Protein AF-0000000084487991 (afdb_homodimer)

pLDDT: mean 82.59, std 23.83, range [26.61, 98.94]

Sequence (290 aa):
MKRKHGTDFDLKILLLFATIPLAYLQFIEQSTPAKYVSNLTPKCLNCLCHAATGCDMRLGCVKGYCGPYKISRLFWIDGGREVLPEDDAERAGAFEDCALQPQCAQRIITNYLEKYARDCNSDGLTNCTDYLMINFNGGYQCSPDMKRKHGTDFDLKILLLFATIPLAYLQFIEQSTPAKYVSNLTPKCLNCLCHAATGCDMRLGCVKGYCGPYKISRLFWIDGGREVLPEDDAERAGAFEDCALQPQCAQRIITNYLEKYARDCNSDGLTNCTDYLMINFNGGYQCSPD

Radius of gyration: 37.53 Å; Cα contacts (8 Å, |Δi|>4): 368; chains: 2; bounding box: 169×86×107 Å

Secondary structure (DSSP, 8-state):
-----------------------------------------HHHHHHHHHHHHSS-TT--EETTEETTTTB-HHHHHHTT---STT--TTSTTHHHHHHHSHHHHHHHHHHHHHHT---SSSSS--SHHHHHHHHHH-TTT-S--/-----------------------------------------HHHHHHHHHHHHSS-TT--EETTEETTTTB-HHHHHHTT---STT--TTSTTHHHHHHHSHHHHHHHHHHHHHHT---SSSSS--SHHHHHHHHHH-TTT-S--

Foldseek 3Di:
DDPPPPPPPPPPPPPPPPPPPPPPPPPPPPPPPPPPDDPCDPVLVQVLLCVQANQDLPFAADPQQGGSNRAHPVLQVQLPQFFPPPDDSPDVCRSRRQCSDVVSVSSSLVSSLSVLFDDLPPPPDGHSLQSVLCVVVNSVNSYPD/DDPPPPPPPPPPPPPPPPPPPPPPPPPPPPPPPPPPDDPCDPVLVQVLLCVQANQDLPFAADPQQGGSNRAHPVLQVQLPQFFPPPDDSPDVCRSRRQCSDVVSVSSSLVSSLSVLFDDLPPPPDGHSLQSVLCVVVHSVNSYPD

Solvent-accessible surface area (backbone atoms only — not comparable to full-atom values): 17218 Å² total; per-residue (Å²): 136,86,81,76,77,79,78,78,76,78,77,75,76,77,77,74,75,72,74,68,74,73,73,72,72,71,74,71,75,74,71,68,73,72,76,82,75,80,67,79,43,72,67,51,53,48,36,53,20,38,35,59,54,67,48,38,73,78,44,58,70,59,97,67,24,20,16,25,60,49,44,35,65,66,55,34,56,73,16,66,44,57,50,51,91,96,58,51,68,84,42,90,58,25,58,56,58,12,30,48,34,70,71,47,28,48,49,27,54,49,39,33,44,60,72,47,64,46,58,46,78,76,80,83,54,65,42,44,49,25,47,52,30,23,70,73,48,31,58,88,55,24,36,62,119,136,82,78,78,78,75,80,78,79,78,78,76,78,78,76,75,76,74,74,68,74,73,73,73,71,71,75,68,74,71,70,68,72,72,75,82,75,79,66,79,44,72,67,52,53,48,38,52,19,36,35,58,54,68,48,38,74,78,44,58,70,58,97,66,22,21,15,26,58,49,42,36,66,68,54,34,55,72,15,68,43,56,49,51,90,96,57,50,68,85,42,90,59,24,58,56,57,12,31,48,34,69,71,46,27,48,49,27,54,48,39,33,44,60,73,46,63,46,60,46,80,76,78,83,55,66,43,44,49,26,46,52,31,24,70,74,48,31,58,88,53,23,36,63,118

Organism: NCBI:txid1629725

Structure (mmCIF, N/CA/C/O backbone):
data_AF-0000000084487991-model_v1
#
loop_
_entity.id
_entity.type
_entity.pdbx_description
1 polymer lysozyme
#
loop_
_atom_site.group_PDB
_atom_site.id
_atom_site.type_symbol
_atom_site.label_atom_id
_atom_site.label_alt_id
_atom_site.label_comp_id
_atom_site.label_asym_id
_atom_site.label_entity_id
_atom_site.label_seq_id
_atom_site.pdbx_PDB_ins_code
_atom_site.Cartn_x
_atom_site.Cartn_y
_atom_site.Cartn_z
_atom_site.occupancy
_atom_site.B_iso_or_equiv
_atom_site.auth_seq_id
_atom_site.auth_comp_id
_atom_site.auth_asym_id
_atom_site.auth_atom_id
_atom_site.pdbx_PDB_model_num
ATOM 1 N N . MET A 1 1 ? -96 55.469 -19.406 1 29.67 1 MET A N 1
ATOM 2 C CA . MET A 1 1 ? -95.562 54.062 -19.5 1 29.67 1 MET A CA 1
ATOM 3 C C . MET A 1 1 ? -94.062 53.906 -19.547 1 29.67 1 MET A C 1
ATOM 5 O O . MET A 1 1 ? -93.438 54.469 -20.438 1 29.67 1 MET A O 1
ATOM 9 N N . LYS A 1 2 ? -93.438 53.562 -18.328 1 37.5 2 LYS A N 1
ATOM 10 C CA . LYS A 1 2 ? -92.062 53.469 -17.828 1 37.5 2 LYS A CA 1
ATOM 11 C C . LYS A 1 2 ? -91.25 52.344 -18.516 1 37.5 2 LYS A C 1
ATOM 13 O O . LYS A 1 2 ? -91.75 51.219 -18.562 1 37.5 2 LYS A O 1
ATOM 18 N N . ARG A 1 3 ? -90.5 52.594 -19.609 1 32.66 3 ARG A N 1
ATOM 19 C CA . ARG A 1 3 ? -89.562 51.719 -20.344 1 32.66 3 ARG A CA 1
ATOM 20 C C . ARG A 1 3 ? -88.5 51.125 -19.422 1 32.66 3 ARG A C 1
ATOM 22 O O . ARG A 1 3 ? -87.688 51.844 -18.875 1 32.66 3 ARG A O 1
ATOM 29 N N . LYS A 1 4 ? -88.875 50.062 -18.656 1 37.5 4 LYS A N 1
ATOM 30 C CA . LYS A 1 4 ? -88 49.281 -17.812 1 37.5 4 LYS A CA 1
ATOM 31 C C . LYS A 1 4 ? -86.812 48.688 -18.609 1 37.5 4 LYS A C 1
ATOM 33 O O . LYS A 1 4 ? -87.062 47.938 -19.562 1 37.5 4 LYS A O 1
ATOM 38 N N . HIS A 1 5 ? -85.812 49.531 -18.922 1 39.59 5 HIS A N 1
ATOM 39 C CA . HIS A 1 5 ? -84.562 49.062 -19.469 1 39.59 5 HIS A CA 1
ATOM 40 C C . HIS A 1 5 ? -84 47.906 -18.672 1 39.59 5 HIS A C 1
ATOM 42 O O . HIS A 1 5 ? -83.875 47.969 -17.438 1 39.59 5 HIS A O 1
ATOM 48 N N . GLY A 1 6 ? -84.375 46.625 -19.016 1 33.62 6 GLY A N 1
ATOM 49 C CA . GLY A 1 6 ? -83.812 45.375 -18.516 1 33.62 6 GLY A CA 1
ATOM 50 C C . GLY A 1 6 ? -82.312 45.312 -18.594 1 33.62 6 GLY A C 1
ATOM 51 O O . GLY A 1 6 ? -81.75 45.469 -19.672 1 33.62 6 GLY A O 1
ATOM 52 N N . THR A 1 7 ? -81.5 45.812 -17.562 1 39.75 7 THR A N 1
ATOM 53 C CA . THR A 1 7 ? -80.062 45.719 -17.344 1 39.75 7 THR A CA 1
ATOM 54 C C . THR A 1 7 ? -79.625 44.25 -17.328 1 39.75 7 THR A C 1
ATOM 56 O O . THR A 1 7 ? -80.062 43.469 -16.484 1 39.75 7 THR A O 1
ATOM 59 N N . ASP A 1 8 ? -79.562 43.531 -18.5 1 37.25 8 ASP A N 1
ATOM 60 C CA . ASP A 1 8 ? -78.938 42.219 -18.531 1 37.25 8 ASP A CA 1
ATOM 61 C C . ASP A 1 8 ? -77.5 42.25 -17.938 1 37.25 8 ASP A C 1
ATOM 63 O O . ASP A 1 8 ? -76.688 43 -18.391 1 37.25 8 ASP A O 1
ATOM 67 N N . PHE A 1 9 ? -77.375 42.062 -16.625 1 36 9 PHE A N 1
ATOM 68 C CA . PHE A 1 9 ? -76.125 41.844 -15.875 1 36 9 PHE A CA 1
ATOM 69 C C . PHE A 1 9 ? -75.375 40.625 -16.391 1 36 9 PHE A C 1
ATOM 71 O O . PHE A 1 9 ? -75.875 39.5 -16.297 1 36 9 PHE A O 1
ATOM 78 N N . ASP A 1 10 ? -74.75 40.688 -17.578 1 39.28 10 ASP A N 1
ATOM 79 C CA . ASP A 1 10 ? -73.812 39.625 -17.984 1 39.28 10 ASP A CA 1
ATOM 80 C C . ASP A 1 10 ? -72.812 39.375 -16.891 1 39.28 10 ASP A C 1
ATOM 82 O O . ASP A 1 10 ? -72.062 40.25 -16.516 1 39.28 10 ASP A O 1
ATOM 86 N N . LEU A 1 11 ? -73.125 38.5 -15.914 1 38.81 11 LEU A N 1
ATOM 87 C CA . LEU A 1 11 ? -72.25 37.938 -14.867 1 38.81 11 LEU A CA 1
ATOM 88 C C . LEU A 1 11 ? -71 37.281 -15.477 1 38.81 11 LEU A C 1
ATOM 90 O O . LEU A 1 11 ? -71.125 36.219 -16.094 1 38.81 11 LEU A O 1
ATOM 94 N N . LYS A 1 12 ? -70.125 37.969 -16.219 1 37.59 12 LYS A N 1
ATOM 95 C CA . LYS A 1 12 ? -68.812 37.375 -16.547 1 37.59 12 LYS A CA 1
ATOM 96 C C . LYS A 1 12 ? -68.125 36.844 -15.297 1 37.59 12 LYS A C 1
ATOM 98 O O . LYS A 1 12 ? -67.875 37.594 -14.359 1 37.59 12 LYS A O 1
ATOM 103 N N . ILE A 1 13 ? -68.438 35.562 -14.898 1 41.97 13 ILE A N 1
ATOM 104 C CA . ILE A 1 13 ? -67.688 34.812 -13.883 1 41.97 13 ILE A CA 1
ATOM 105 C C . ILE A 1 13 ? -66.25 34.75 -14.258 1 41.97 13 ILE A C 1
ATOM 107 O O . ILE A 1 13 ? -65.875 34.25 -15.312 1 41.97 13 ILE A O 1
ATOM 111 N N . LEU A 1 14 ? -65.438 35.844 -14.055 1 36.97 14 LEU A N 1
ATOM 112 C CA . LEU A 1 14 ? -64 35.781 -14.102 1 36.97 14 LEU A CA 1
ATOM 113 C C . LEU A 1 14 ? -63.469 34.656 -13.195 1 36.97 14 LEU A C 1
ATOM 115 O O . LEU A 1 14 ? -63.594 34.75 -11.977 1 36.97 14 LEU A O 1
ATOM 119 N N . LEU A 1 15 ? -63.562 33.406 -13.664 1 40.88 15 LEU A N 1
ATOM 120 C CA . LEU A 1 15 ? -62.875 32.312 -12.969 1 40.88 15 LEU A CA 1
ATOM 121 C C . LEU A 1 15 ? -61.375 32.625 -12.852 1 40.88 15 LEU A C 1
ATOM 123 O O . LEU A 1 15 ? -60.688 32.719 -13.859 1 40.88 15 LEU A O 1
ATOM 127 N N . LEU A 1 16 ? -61 33.5 -11.945 1 43.66 16 LEU A N 1
ATOM 128 C CA . LEU A 1 16 ? -59.594 33.625 -11.57 1 43.66 16 LEU A CA 1
ATOM 129 C C . LEU A 1 16 ? -59.031 32.25 -11.188 1 43.66 16 LEU A C 1
ATOM 131 O O . LEU A 1 16 ? -59.5 31.656 -10.219 1 43.66 16 LEU A O 1
ATOM 135 N N . PHE A 1 17 ? -58.594 31.469 -12.203 1 46.28 17 PHE A N 1
ATOM 136 C CA . PHE A 1 17 ? -57.75 30.297 -11.906 1 46.28 17 PHE A CA 1
ATOM 137 C C . PHE A 1 17 ? -56.594 30.672 -11.023 1 46.28 17 PHE A C 1
ATOM 139 O O . PHE A 1 17 ? -55.688 31.422 -11.445 1 46.28 17 PHE A O 1
ATOM 146 N N . ALA A 1 18 ? -56.812 30.844 -9.703 1 45.47 18 ALA A N 1
ATOM 147 C CA . ALA A 1 18 ? -55.656 30.875 -8.805 1 45.47 18 ALA A CA 1
ATOM 148 C C . ALA A 1 18 ? -54.719 29.688 -9.078 1 45.47 18 ALA A C 1
ATOM 150 O O . ALA A 1 18 ? -55.125 28.531 -8.969 1 45.47 18 ALA A O 1
ATOM 151 N N . THR A 1 19 ? -53.844 29.812 -10.047 1 50.41 19 THR A N 1
ATOM 152 C CA . THR A 1 19 ? -52.75 28.844 -10.117 1 50.41 19 THR A CA 1
ATOM 153 C C . THR A 1 19 ? -52.094 28.656 -8.75 1 50.41 19 THR A C 1
ATOM 155 O O . THR A 1 19 ? -51.594 29.609 -8.172 1 50.41 19 THR A O 1
ATOM 158 N N . ILE A 1 20 ? -52.719 27.906 -7.867 1 49.69 20 ILE A N 1
ATOM 159 C CA . ILE A 1 20 ? -52 27.484 -6.68 1 49.69 20 ILE A CA 1
ATOM 160 C C . ILE A 1 20 ? -50.594 26.969 -7.086 1 49.69 20 ILE A C 1
ATOM 162 O O . ILE A 1 20 ? -50.5 26.047 -7.895 1 49.69 20 ILE A O 1
ATOM 166 N N . PRO A 1 21 ? -49.625 27.875 -7.086 1 51.75 21 PRO A N 1
ATOM 167 C CA . PRO A 1 21 ? -48.312 27.219 -7.25 1 51.75 21 PRO A CA 1
ATOM 168 C C . PRO A 1 21 ? -48.156 26.016 -6.332 1 51.75 21 PRO A C 1
ATOM 170 O O . PRO A 1 21 ? -48.344 26.125 -5.117 1 51.75 21 PRO A O 1
ATOM 173 N N . LEU A 1 22 ? -48.562 24.859 -6.754 1 51.38 22 LEU A N 1
ATOM 174 C CA . LEU A 1 22 ? -48.094 23.688 -6.027 1 51.38 22 LEU A CA 1
ATOM 175 C C . LEU A 1 22 ? -46.625 23.859 -5.629 1 51.38 22 LEU A C 1
ATOM 177 O O . LEU A 1 22 ? -45.75 23.891 -6.488 1 51.38 22 LEU A O 1
ATOM 181 N N . ALA A 1 23 ? -46.406 24.656 -4.574 1 49.06 23 ALA A N 1
ATOM 182 C CA . ALA A 1 23 ? -45.094 24.531 -3.969 1 49.06 23 ALA A CA 1
ATOM 183 C C . ALA A 1 23 ? -44.656 23.062 -3.922 1 49.06 23 ALA A C 1
ATOM 185 O O . ALA A 1 23 ? -45.188 22.266 -3.152 1 49.06 23 ALA A O 1
ATOM 186 N N . TYR A 1 24 ? -44.344 22.469 -5.113 1 48.78 24 TYR A N 1
ATOM 187 C CA . TYR A 1 24 ? -43.562 21.25 -5.016 1 48.78 24 TYR A CA 1
ATOM 188 C C . TYR A 1 24 ? -42.5 21.375 -3.922 1 48.78 24 TYR A C 1
ATOM 190 O O . TYR A 1 24 ? -41.5 22.078 -4.086 1 48.78 24 TYR A O 1
ATOM 198 N N . LEU A 1 25 ? -42.938 21.328 -2.65 1 46.81 25 LEU A N 1
ATOM 199 C CA . LEU A 1 25 ? -41.938 21.016 -1.638 1 46.81 25 LEU A CA 1
ATOM 200 C C . LEU A 1 25 ? -41.031 19.875 -2.105 1 46.81 25 LEU A C 1
ATOM 202 O O . LEU A 1 25 ? -41.438 18.719 -2.115 1 46.81 25 LEU A O 1
ATOM 206 N N . GLN A 1 26 ? -40.188 20.141 -3.027 1 51.75 26 GLN A N 1
ATOM 207 C CA . GLN A 1 26 ? -39.094 19.188 -3.174 1 51.75 26 GLN A CA 1
ATOM 208 C C . GLN A 1 26 ? -38.5 18.812 -1.816 1 51.75 26 GLN A C 1
ATOM 210 O O . GLN A 1 26 ? -37.906 19.656 -1.141 1 51.75 26 GLN A O 1
ATOM 215 N N . PHE A 1 27 ? -39.125 17.828 -1.19 1 48.12 27 PHE A N 1
ATOM 216 C CA . PHE A 1 27 ? -38.375 17.125 -0.158 1 48.12 27 PHE A CA 1
ATOM 217 C C . PHE A 1 27 ? -36.969 16.766 -0.662 1 48.12 27 PHE A C 1
ATOM 219 O O . PHE A 1 27 ? -36.812 15.75 -1.348 1 48.12 27 PHE A O 1
ATOM 226 N N . ILE A 1 28 ? -36.125 17.703 -0.892 1 45.59 28 ILE A N 1
ATOM 227 C CA . ILE A 1 28 ? -34.719 17.312 -0.897 1 45.59 28 ILE A CA 1
ATOM 228 C C . ILE A 1 28 ? -34.406 16.516 0.367 1 45.59 28 ILE A C 1
ATOM 230 O O . ILE A 1 28 ? -34.406 17.062 1.471 1 45.59 28 ILE A O 1
ATOM 234 N N . GLU A 1 29 ? -34.75 15.219 0.447 1 47.12 29 GLU A N 1
ATOM 235 C CA . GLU A 1 29 ? -34.062 14.406 1.446 1 47.12 29 GLU A CA 1
ATOM 236 C C . GLU A 1 29 ? -32.562 14.766 1.529 1 47.12 29 GLU A C 1
ATOM 238 O O . GLU A 1 29 ? -31.844 14.641 0.545 1 47.12 29 GLU A O 1
ATOM 243 N N . GLN A 1 30 ? -32.219 15.711 2.324 1 42.81 30 GLN A N 1
ATOM 244 C CA . GLN A 1 30 ? -30.828 15.797 2.742 1 42.81 30 GLN A CA 1
ATOM 245 C C . GLN A 1 30 ? -30.312 14.438 3.195 1 42.81 30 GLN A C 1
ATOM 247 O O . GLN A 1 30 ? -30.672 13.961 4.277 1 42.81 30 GLN A O 1
ATOM 252 N N . SER A 1 31 ? -30.047 13.508 2.354 1 41.59 31 SER A N 1
ATOM 253 C CA . SER A 1 31 ? -29.297 12.336 2.797 1 41.59 31 SER A CA 1
ATOM 254 C C . SER A 1 31 ? -28.219 12.719 3.795 1 41.59 31 SER A C 1
ATOM 256 O O . SER A 1 31 ? -27.438 13.641 3.545 1 41.59 31 SER A O 1
ATOM 258 N N . THR A 1 32 ? -28.469 12.727 5.027 1 43.34 32 THR A N 1
ATOM 259 C CA . THR A 1 32 ? -27.391 12.789 6.008 1 43.34 32 THR A CA 1
ATOM 260 C C . THR A 1 32 ? -26.172 12.016 5.52 1 43.34 32 THR A C 1
ATOM 262 O O . THR A 1 32 ? -26.281 10.852 5.113 1 43.34 32 THR A O 1
ATOM 265 N N . PRO A 1 33 ? -25.188 12.719 5.051 1 41.25 33 PRO A N 1
ATOM 266 C CA . PRO A 1 33 ? -24.016 11.93 4.668 1 41.25 33 PRO A CA 1
ATOM 267 C C . PRO A 1 33 ? -23.672 10.859 5.695 1 41.25 33 PRO A C 1
ATOM 269 O O . PRO A 1 33 ? -23.672 11.125 6.898 1 41.25 33 PRO A O 1
ATOM 272 N N . ALA A 1 34 ? -24.047 9.734 5.539 1 40.25 34 ALA A N 1
ATOM 273 C CA . ALA A 1 34 ? -23.594 8.641 6.402 1 40.25 34 ALA A CA 1
ATOM 274 C C . ALA A 1 34 ? -22.188 8.898 6.91 1 40.25 34 ALA A C 1
ATOM 276 O O . ALA A 1 34 ? -21.312 9.352 6.16 1 40.25 34 ALA A O 1
ATOM 277 N N . LYS A 1 35 ? -22.094 9.219 8.203 1 40.19 35 LYS A N 1
ATOM 278 C CA . LYS A 1 35 ? -20.812 9.445 8.867 1 40.19 35 LYS A CA 1
ATOM 279 C C . LYS A 1 35 ? -19.781 8.383 8.477 1 40.19 35 LYS A C 1
ATOM 281 O O . LYS A 1 35 ? -20.031 7.184 8.648 1 40.19 35 LYS A O 1
ATOM 286 N N . TYR A 1 36 ? -18.969 8.68 7.527 1 52.31 36 TYR A N 1
ATOM 287 C CA . TYR A 1 36 ? -17.859 7.809 7.148 1 52.31 36 TYR A CA 1
ATOM 288 C C . TYR A 1 36 ? -17.141 7.281 8.383 1 52.31 36 TYR A C 1
ATOM 290 O O . TYR A 1 36 ? -16.688 8.055 9.227 1 52.31 36 TYR A O 1
ATOM 298 N N . VAL A 1 37 ? -17.531 6.023 8.922 1 58.84 37 VAL A N 1
ATOM 299 C CA . VAL A 1 37 ? -16.719 5.371 9.945 1 58.84 37 VAL A CA 1
ATOM 300 C C . VAL A 1 37 ? -15.438 4.809 9.312 1 58.84 37 VAL A C 1
ATOM 302 O O . VAL A 1 37 ? -15.508 3.953 8.43 1 58.84 37 VAL A O 1
ATOM 305 N N . SER A 1 38 ? -14.359 5.465 9.797 1 72.75 38 SER A N 1
ATOM 306 C CA . SER A 1 38 ? -13.078 5.043 9.25 1 72.75 38 SER A CA 1
ATOM 307 C C . SER A 1 38 ? -12.75 3.605 9.648 1 72.75 38 SER A C 1
ATOM 309 O O . SER A 1 38 ? -12.984 3.205 10.789 1 72.75 38 SER A O 1
ATOM 311 N N . ASN A 1 39 ? -12.445 2.828 8.703 1 84.56 39 ASN A N 1
ATOM 312 C CA . ASN A 1 39 ? -11.945 1.491 8.992 1 84.56 39 ASN A CA 1
ATOM 313 C C . ASN A 1 39 ? -10.422 1.417 8.852 1 84.56 39 ASN A C 1
ATOM 315 O O . ASN A 1 39 ? -9.875 0.345 8.594 1 84.56 39 ASN A O 1
ATOM 319 N N . LEU A 1 40 ? -9.844 2.633 8.969 1 93.5 40 LEU A N 1
ATOM 320 C CA . LEU A 1 40 ? -8.383 2.689 9.016 1 93.5 40 LEU A CA 1
ATOM 321 C C . LEU A 1 40 ? -7.859 2.1 10.32 1 93.5 40 LEU A C 1
ATOM 323 O O . LEU A 1 40 ? -8.023 2.695 11.391 1 93.5 40 LEU A O 1
ATOM 327 N N . THR A 1 41 ? -7.184 0.973 10.273 1 94.56 41 THR A N 1
ATOM 328 C CA . THR A 1 41 ? -6.766 0.231 11.461 1 94.56 41 THR A CA 1
ATOM 329 C C . THR A 1 41 ? -5.324 0.569 11.828 1 94.56 41 THR A C 1
ATOM 331 O O . THR A 1 41 ? -4.555 1.038 10.992 1 94.56 41 THR A O 1
ATOM 334 N N . PRO A 1 42 ? -4.973 0.282 13.094 1 96 42 PRO A N 1
ATOM 335 C CA . PRO A 1 42 ? -3.564 0.427 13.477 1 96 42 PRO A CA 1
ATOM 336 C C . PRO A 1 42 ? -2.631 -0.427 12.617 1 96 42 PRO A C 1
ATOM 338 O O . PRO A 1 42 ? -1.51 -0.012 12.32 1 96 42 PRO A O 1
ATOM 341 N N . LYS A 1 43 ? -3.076 -1.596 12.258 1 96 43 LYS A N 1
ATOM 342 C CA . LYS A 1 43 ? -2.242 -2.455 11.422 1 96 43 LYS A CA 1
ATOM 343 C C . LYS A 1 43 ? -2 -1.825 10.055 1 96 43 LYS A C 1
ATOM 345 O O . LYS A 1 43 ? -0.891 -1.896 9.523 1 96 43 LYS A O 1
ATOM 350 N N . CYS A 1 44 ? -3.037 -1.266 9.523 1 97.31 44 CYS A N 1
ATOM 351 C CA . CYS A 1 44 ? -2.881 -0.58 8.242 1 97.31 44 CYS A CA 1
ATOM 352 C C . CYS A 1 44 ? -1.903 0.583 8.367 1 97.31 44 CYS A C 1
ATOM 354 O O . CYS A 1 44 ? -1.02 0.748 7.52 1 97.31 44 CYS A O 1
ATOM 356 N N . LEU A 1 45 ? -2 1.383 9.445 1 98.12 45 LEU A N 1
ATOM 357 C CA . LEU A 1 45 ? -1.089 2.494 9.695 1 98.12 45 LEU A CA 1
ATOM 358 C C . LEU A 1 45 ? 0.343 1.997 9.859 1 98.12 45 LEU A C 1
ATOM 360 O O . LEU A 1 45 ? 1.284 2.633 9.375 1 98.12 45 LEU A O 1
ATOM 364 N N . ASN A 1 46 ? 0.496 0.89 10.484 1 97.12 46 ASN A N 1
ATOM 365 C CA . ASN A 1 46 ? 1.824 0.313 10.656 1 97.12 46 ASN A CA 1
ATOM 366 C C . ASN A 1 46 ? 2.424 -0.13 9.328 1 97.12 46 ASN A C 1
ATOM 368 O O . ASN A 1 46 ? 3.639 -0.047 9.133 1 97.12 46 ASN A O 1
ATOM 372 N N . CYS A 1 47 ? 1.578 -0.626 8.438 1 97.25 47 CYS A N 1
ATOM 373 C CA . CYS A 1 47 ? 2.045 -0.989 7.105 1 97.25 47 CYS A CA 1
ATOM 374 C C . CYS A 1 47 ? 2.584 0.23 6.367 1 97.25 47 CYS A C 1
ATOM 376 O O . CYS A 1 47 ? 3.654 0.17 5.758 1 97.25 47 CYS A O 1
ATOM 378 N N . LEU A 1 48 ? 1.857 1.368 6.441 1 98 48 LEU A N 1
ATOM 379 C CA . LEU A 1 48 ? 2.309 2.602 5.805 1 98 48 LEU A CA 1
ATOM 380 C C . LEU A 1 48 ? 3.641 3.059 6.391 1 98 48 LEU A C 1
ATOM 382 O O . LEU A 1 48 ? 4.539 3.465 5.652 1 98 48 LEU A O 1
ATOM 386 N N . CYS A 1 49 ? 3.738 2.986 7.711 1 98.12 49 CYS A N 1
ATOM 387 C CA . CYS A 1 49 ? 4.973 3.383 8.383 1 98.12 49 CYS A CA 1
ATOM 388 C C . CYS A 1 49 ? 6.141 2.508 7.934 1 98.12 49 CYS A C 1
ATOM 390 O O . CYS A 1 49 ? 7.207 3.016 7.59 1 98.12 49 CYS A O 1
ATOM 392 N N . HIS A 1 50 ? 5.918 1.205 7.91 1 97.06 50 HIS A N 1
ATOM 393 C CA . HIS A 1 50 ? 6.961 0.263 7.52 1 97.06 50 HIS A CA 1
ATOM 394 C C . HIS A 1 50 ? 7.391 0.487 6.074 1 97.06 50 HIS A C 1
ATOM 396 O O . HIS A 1 50 ? 8.586 0.488 5.773 1 97.06 50 HIS A O 1
ATOM 402 N N . ALA A 1 51 ? 6.445 0.645 5.23 1 96.69 51 ALA A N 1
ATOM 403 C CA . ALA A 1 51 ? 6.766 0.842 3.818 1 96.69 51 ALA A CA 1
ATOM 404 C C . ALA A 1 51 ? 7.633 2.084 3.621 1 96.69 51 ALA A C 1
ATOM 406 O O . ALA A 1 51 ? 8.547 2.084 2.795 1 96.69 51 ALA A O 1
ATOM 407 N N . ALA A 1 52 ? 7.34 3.092 4.379 1 96.81 52 ALA A N 1
ATOM 408 C CA . ALA A 1 52 ? 8 4.379 4.172 1 96.81 52 ALA A CA 1
ATOM 409 C C . ALA A 1 52 ? 9.461 4.328 4.621 1 96.81 52 ALA A C 1
ATOM 411 O O . ALA A 1 52 ? 10.352 4.797 3.91 1 96.81 52 ALA A O 1
ATOM 412 N N . THR A 1 53 ? 9.711 3.709 5.906 1 96.56 53 THR A N 1
ATOM 413 C CA . THR A 1 53 ? 11.062 3.85 6.441 1 96.56 53 THR A CA 1
ATOM 414 C C . THR A 1 53 ? 11.43 2.645 7.301 1 96.56 53 THR A C 1
ATOM 416 O O . THR A 1 53 ? 12.438 2.666 8.016 1 96.56 53 THR A O 1
ATOM 419 N N . GLY A 1 54 ? 10.594 1.624 7.297 1 95.69 54 GLY A N 1
ATOM 420 C CA . GLY A 1 54 ? 10.766 0.603 8.32 1 95.69 54 GLY A CA 1
ATOM 421 C C . GLY A 1 54 ? 10.383 1.079 9.703 1 95.69 54 GLY A C 1
ATOM 422 O O . GLY A 1 54 ? 10.742 0.45 10.703 1 95.69 54 GLY A O 1
ATOM 423 N N . CYS A 1 55 ? 9.758 2.264 9.75 1 97.38 55 CYS A N 1
ATOM 424 C CA . CYS A 1 55 ? 9.281 2.939 10.953 1 97.38 55 CYS A CA 1
ATOM 425 C C . CYS A 1 55 ? 10.445 3.426 11.805 1 97.38 55 CYS A C 1
ATOM 427 O O . CYS A 1 55 ? 10.461 3.211 13.016 1 97.38 55 CYS A O 1
ATOM 429 N N . ASP A 1 56 ? 11.344 4.023 11.133 1 97 56 ASP A N 1
ATOM 430 C CA . ASP A 1 56 ? 12.477 4.645 11.82 1 97 56 ASP A CA 1
ATOM 431 C C . ASP A 1 56 ? 12.047 5.934 12.516 1 97 56 ASP A C 1
ATOM 433 O O . ASP A 1 56 ? 11.984 6.996 11.891 1 97 56 ASP A O 1
ATOM 437 N N . MET A 1 57 ? 11.938 5.918 13.852 1 96.38 57 MET A N 1
ATOM 438 C CA . MET A 1 57 ? 11.406 7.031 14.633 1 96.38 57 MET A CA 1
ATOM 439 C C . MET A 1 57 ? 12.461 8.109 14.828 1 96.38 57 MET A C 1
ATOM 441 O O . MET A 1 57 ? 12.164 9.203 15.312 1 96.38 57 MET A O 1
ATOM 445 N N . ARG A 1 58 ? 13.609 7.871 14.336 1 96.62 58 ARG A N 1
ATOM 446 C CA . ARG A 1 58 ? 14.688 8.844 14.508 1 96.62 58 ARG A CA 1
ATOM 447 C C . ARG A 1 58 ? 14.883 9.664 13.234 1 96.62 58 ARG A C 1
ATOM 449 O O . ARG A 1 58 ? 15.641 10.633 13.234 1 96.62 58 ARG A O 1
ATOM 456 N N . LEU A 1 59 ? 14.25 9.289 12.234 1 96.5 59 LEU A N 1
ATOM 457 C CA . LEU A 1 59 ? 14.422 9.969 10.953 1 96.5 59 LEU A CA 1
ATOM 458 C C . LEU A 1 59 ? 13.867 11.391 11.008 1 96.5 59 LEU A C 1
ATOM 460 O O . LEU A 1 59 ? 12.742 11.602 11.461 1 96.5 59 LEU A O 1
ATOM 464 N N . GLY A 1 60 ? 14.633 12.406 10.656 1 97.56 60 GLY A N 1
ATOM 465 C CA . GLY A 1 60 ? 14.156 13.773 10.523 1 97.56 60 GLY A CA 1
ATOM 466 C C . GLY A 1 60 ? 13.461 14.031 9.195 1 97.56 60 GLY A C 1
ATOM 467 O O . GLY A 1 60 ? 12.578 13.266 8.797 1 97.56 60 GLY A O 1
ATOM 468 N N . CYS A 1 61 ? 13.805 15.172 8.586 1 97.94 61 CYS A N 1
ATOM 469 C CA . CYS A 1 61 ? 13.273 15.484 7.266 1 97.94 61 CYS A CA 1
ATOM 470 C C . CYS A 1 61 ? 14.336 15.281 6.188 1 97.94 61 CYS A C 1
ATOM 472 O O . CYS A 1 61 ? 15.469 15.742 6.332 1 97.94 61 CYS A O 1
ATOM 474 N N . VAL A 1 62 ? 13.984 14.516 5.137 1 95.81 62 VAL A N 1
ATOM 475 C CA . VAL A 1 62 ? 14.867 14.266 4 1 95.81 62 VAL A CA 1
ATOM 476 C C . VAL A 1 62 ? 14.172 14.672 2.705 1 95.81 62 VAL A C 1
ATOM 478 O O . VAL A 1 62 ? 13.133 14.102 2.35 1 95.81 62 VAL A O 1
ATOM 481 N N . LYS A 1 63 ? 14.695 15.672 2.016 1 94.19 63 LYS A N 1
ATOM 482 C CA . LYS A 1 63 ? 14.156 16.156 0.75 1 94.19 63 LYS A CA 1
ATOM 483 C C . LYS A 1 63 ? 12.688 16.562 0.896 1 94.19 63 LYS A C 1
ATOM 485 O O . LYS A 1 63 ? 11.867 16.25 0.027 1 94.19 63 LYS A O 1
ATOM 490 N N . GLY A 1 64 ? 12.383 17.094 2.064 1 95.88 64 GLY A N 1
ATOM 491 C CA . GLY A 1 64 ? 11.055 17.656 2.281 1 95.88 64 GLY A CA 1
ATOM 492 C C . GLY A 1 64 ? 10.07 16.672 2.857 1 95.88 64 GLY A C 1
ATOM 49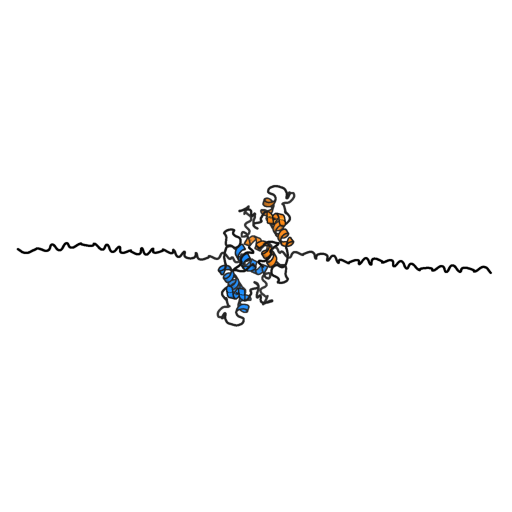3 O O . GLY A 1 64 ? 8.938 17.031 3.186 1 95.88 64 GLY A O 1
ATOM 494 N N . TYR A 1 65 ? 10.492 15.453 2.996 1 97.81 65 TYR A N 1
ATOM 495 C CA . TYR A 1 65 ? 9.648 14.422 3.598 1 97.81 65 TYR A CA 1
ATOM 496 C C . TYR A 1 65 ? 10.094 14.125 5.023 1 97.81 65 TYR A C 1
ATOM 498 O O . TYR A 1 65 ? 11.281 13.914 5.281 1 97.81 65 TYR A O 1
ATOM 506 N N . CYS A 1 66 ? 9.156 14.148 5.992 1 98.69 66 CYS A N 1
ATOM 507 C CA . CYS A 1 66 ? 9.562 14.211 7.395 1 98.69 66 CYS A CA 1
ATOM 508 C C . CYS A 1 66 ? 8.969 13.047 8.188 1 98.69 66 CYS A C 1
ATOM 510 O O . CYS A 1 66 ? 7.805 12.695 8.008 1 98.69 66 CYS A O 1
ATOM 512 N N . GLY A 1 67 ? 9.828 12.414 9.047 1 98.56 67 GLY A N 1
ATOM 513 C CA . GLY A 1 67 ? 9.391 11.453 10.047 1 98.56 67 GLY A CA 1
ATOM 514 C C . GLY A 1 67 ? 9.25 10.047 9.5 1 98.56 67 GLY A C 1
ATOM 515 O O . GLY A 1 67 ? 9.617 9.781 8.352 1 98.56 67 GLY A O 1
ATOM 516 N N . PRO A 1 68 ? 8.75 9.148 10.336 1 98.12 68 PRO A N 1
ATOM 517 C CA . PRO A 1 68 ? 8.695 7.727 9.977 1 98.12 68 PRO A CA 1
ATOM 518 C C . PRO A 1 68 ? 7.723 7.441 8.836 1 98.12 68 PRO A C 1
ATOM 520 O O . PRO A 1 68 ? 7.84 6.418 8.164 1 98.12 68 PRO A O 1
ATOM 523 N N . TYR A 1 69 ? 6.785 8.375 8.57 1 98.38 69 TYR A N 1
ATOM 524 C CA . TYR A 1 69 ? 5.805 8.18 7.508 1 98.38 69 TYR A CA 1
ATOM 525 C C . TYR A 1 69 ? 6.203 8.945 6.254 1 98.38 69 TYR A C 1
ATOM 527 O O . TYR A 1 69 ? 5.48 8.938 5.254 1 98.38 69 TYR A O 1
ATOM 535 N N . LYS A 1 70 ? 7.32 9.633 6.297 1 97.75 70 LYS A N 1
ATOM 536 C CA . LYS A 1 70 ? 7.762 10.461 5.18 1 97.75 70 LYS A CA 1
ATOM 537 C C . LYS A 1 70 ? 6.645 11.383 4.703 1 97.75 70 LYS A C 1
ATOM 539 O O . LYS A 1 70 ? 6.309 11.398 3.518 1 97.75 70 LYS A O 1
ATOM 544 N N . ILE A 1 71 ? 6.199 12.211 5.574 1 98.5 71 ILE A N 1
ATOM 545 C CA . ILE A 1 71 ? 5.078 13.102 5.301 1 98.5 71 ILE A CA 1
ATOM 546 C C . ILE A 1 71 ? 5.586 14.383 4.641 1 98.5 71 ILE A C 1
ATOM 548 O O . ILE A 1 71 ? 6.598 14.953 5.066 1 98.5 71 ILE A O 1
ATOM 552 N N . SER A 1 72 ? 4.938 14.82 3.615 1 98.12 72 SER A N 1
ATOM 553 C CA . SER A 1 72 ? 5.273 16.094 2.975 1 98.12 72 SER A CA 1
ATOM 554 C C . SER A 1 72 ? 4.422 17.234 3.523 1 98.12 72 SER A C 1
ATOM 556 O O . SER A 1 72 ? 3.369 16.984 4.117 1 98.12 72 SER A O 1
ATOM 558 N N . ARG A 1 73 ? 4.898 18.438 3.299 1 98.62 73 ARG A N 1
ATOM 559 C CA . ARG A 1 73 ? 4.168 19.609 3.768 1 98.62 73 ARG A CA 1
ATOM 560 C C . ARG A 1 73 ? 2.787 19.688 3.125 1 98.62 73 ARG A C 1
ATOM 562 O O . ARG A 1 73 ? 1.8 19.984 3.799 1 98.62 73 ARG A O 1
ATOM 569 N N . LEU A 1 74 ? 2.672 19.422 1.8 1 98 74 LEU A N 1
ATOM 570 C CA . LEU A 1 74 ? 1.389 19.484 1.108 1 98 74 LEU A CA 1
ATOM 571 C C . LEU A 1 74 ? 0.433 18.422 1.644 1 98 74 LEU A C 1
ATOM 573 O O . LEU A 1 74 ? -0.767 18.672 1.778 1 98 74 LEU A O 1
ATOM 577 N N . PHE A 1 75 ? 0.953 17.297 1.941 1 98.38 75 PHE A N 1
ATOM 578 C CA . PHE A 1 75 ? 0.172 16.234 2.574 1 98.38 75 PHE A CA 1
ATOM 579 C C . PHE A 1 75 ? -0.371 16.703 3.922 1 98.38 75 PHE A C 1
ATOM 581 O O . PHE A 1 75 ? -1.549 16.5 4.223 1 98.38 75 PHE A O 1
ATOM 588 N N . TRP A 1 76 ? 0.453 17.312 4.688 1 98.88 76 TRP A N 1
ATOM 589 C CA . TRP A 1 76 ? 0.081 17.859 5.984 1 98.88 76 TRP A CA 1
ATOM 590 C C . TRP A 1 76 ? -0.994 18.922 5.836 1 98.88 76 TRP A C 1
ATOM 592 O O . TRP A 1 76 ? -1.98 18.938 6.578 1 98.88 76 TRP A O 1
ATOM 602 N N . ILE A 1 77 ? -0.861 19.828 4.895 1 98.75 77 ILE A N 1
ATOM 603 C CA . ILE A 1 77 ? -1.834 20.891 4.66 1 98.75 77 ILE A CA 1
ATOM 604 C C . ILE A 1 77 ? -3.182 20.281 4.285 1 98.75 77 ILE A C 1
ATOM 606 O O . ILE A 1 77 ? -4.211 20.625 4.871 1 98.75 77 ILE A O 1
ATOM 610 N N . ASP A 1 78 ? -3.205 19.328 3.424 1 97.81 78 ASP A N 1
ATOM 611 C CA . ASP A 1 78 ? -4.434 18.703 2.963 1 97.81 78 ASP A CA 1
ATOM 612 C C . ASP A 1 78 ? -5.07 17.859 4.074 1 97.81 78 ASP A C 1
ATOM 614 O O . ASP A 1 78 ? -6.285 17.656 4.086 1 97.81 78 ASP A O 1
ATOM 618 N N . GLY A 1 79 ? -4.203 17.406 4.969 1 97.81 79 GLY A N 1
ATOM 619 C CA . GLY A 1 79 ? -4.684 16.562 6.043 1 97.81 79 GLY A CA 1
ATOM 620 C C . GLY A 1 79 ? -5.203 17.328 7.238 1 97.81 79 GLY A C 1
ATOM 621 O O . GLY A 1 79 ? -5.43 16.766 8.305 1 97.81 79 GLY A O 1
ATOM 622 N N . GLY A 1 80 ? -5.262 18.656 7.152 1 98.25 80 GLY A N 1
ATOM 623 C CA . GLY A 1 80 ? -5.898 19.438 8.203 1 98.25 80 GLY A CA 1
ATOM 624 C C . GLY A 1 80 ? -4.906 20.172 9.086 1 98.25 80 GLY A C 1
ATOM 625 O O . GLY A 1 80 ? -5.285 20.75 10.109 1 98.25 80 GLY A O 1
ATOM 626 N N . ARG A 1 81 ? -3.625 20.125 8.82 1 98.81 81 ARG A N 1
ATOM 627 C CA . ARG A 1 81 ? -2.574 20.906 9.477 1 98.81 81 ARG A CA 1
ATOM 628 C C . ARG A 1 81 ? -2.518 20.594 10.969 1 98.81 81 ARG A C 1
ATOM 630 O O . ARG A 1 81 ? -2.525 21.516 11.797 1 98.81 81 ARG A O 1
ATOM 637 N N . GLU A 1 82 ? -2.51 19.297 11.297 1 98.75 82 GLU A N 1
ATOM 638 C CA . GLU A 1 82 ? -2.352 18.844 12.672 1 98.75 82 GLU A CA 1
ATOM 639 C C . GLU A 1 82 ? -1.063 19.391 13.289 1 98.75 82 GLU A C 1
ATOM 641 O O . GLU A 1 82 ? -0.032 19.469 12.617 1 98.75 82 GLU A O 1
ATOM 646 N N . VAL A 1 83 ? -1.116 19.734 14.555 1 98.88 83 VAL A N 1
ATOM 647 C CA . VAL A 1 83 ? 0.074 20.203 15.25 1 98.88 83 VAL A CA 1
ATOM 648 C C . VAL A 1 83 ? 0.141 19.578 16.641 1 98.88 83 VAL A C 1
ATOM 650 O O . VAL A 1 83 ? -0.808 18.922 17.078 1 98.88 83 VAL A O 1
ATOM 653 N N . LEU A 1 84 ? 1.297 19.703 17.328 1 98.81 84 LEU A N 1
ATOM 654 C CA . LEU A 1 84 ? 1.456 19.266 18.719 1 98.81 84 LEU A CA 1
ATOM 655 C C . LEU A 1 84 ? 0.541 20.047 19.641 1 98.81 84 LEU A C 1
ATOM 657 O O . LEU A 1 84 ? 0.081 21.141 19.297 1 98.81 84 LEU A O 1
ATOM 661 N N . PRO A 1 85 ? 0.19 19.484 20.797 1 97.94 85 PRO A N 1
ATOM 662 C CA . PRO A 1 85 ? -0.664 20.203 21.75 1 97.94 85 PRO A CA 1
ATOM 663 C C . PRO A 1 85 ? -0.149 21.609 22.047 1 97.94 85 PRO A C 1
ATOM 665 O O . PRO A 1 85 ? 1.05 21.797 22.281 1 97.94 85 PRO A O 1
ATOM 668 N N . GL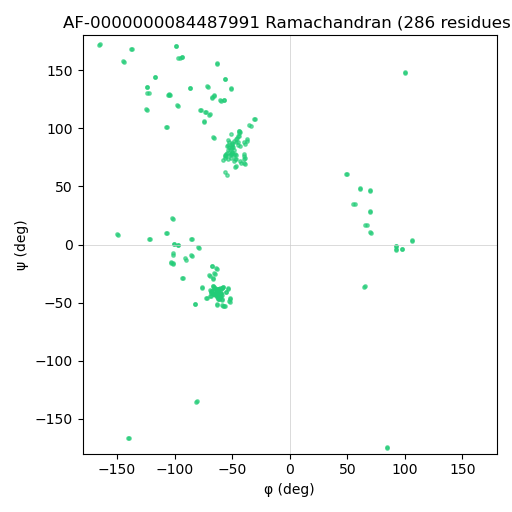U A 1 86 ? -1.057 22.594 22.047 1 97.25 86 GLU A N 1
ATOM 669 C CA . GLU A 1 86 ? -0.797 24 22.375 1 97.25 86 GLU A CA 1
ATOM 670 C C . GLU A 1 86 ? 0.12 24.656 21.359 1 97.25 86 GLU A C 1
ATOM 672 O O . GLU A 1 86 ? 0.792 25.641 21.656 1 97.25 86 GLU A O 1
ATOM 677 N N . ASP A 1 87 ? 0.287 24.062 20.203 1 98.19 87 ASP A N 1
ATOM 678 C CA . ASP A 1 87 ? 1.048 24.656 19.109 1 98.19 87 ASP A CA 1
ATOM 679 C C . ASP A 1 87 ? 0.12 25.312 18.078 1 98.19 87 ASP A C 1
ATOM 681 O O . ASP A 1 87 ? -1.104 25.25 18.219 1 98.19 87 ASP A O 1
ATOM 685 N N . ASP A 1 88 ? 0.702 26.047 17.141 1 98.25 88 ASP A N 1
ATOM 686 C CA . ASP A 1 88 ? -0.027 26.781 16.109 1 98.25 88 ASP A CA 1
ATOM 687 C C . ASP A 1 88 ? 0.405 26.359 14.711 1 98.25 88 ASP A C 1
ATOM 689 O O . ASP A 1 88 ? 1.601 26.297 14.414 1 98.25 88 ASP A O 1
ATOM 693 N N . ALA A 1 89 ? -0.553 26.062 13.867 1 98.62 89 ALA A N 1
ATOM 694 C CA . ALA A 1 89 ? -0.258 25.594 12.523 1 98.62 89 ALA A CA 1
ATOM 695 C C . ALA A 1 89 ? 0.475 26.656 11.711 1 98.62 89 ALA A C 1
ATOM 697 O O . ALA A 1 89 ? 1.132 26.344 10.711 1 98.62 89 ALA A O 1
ATOM 698 N N . GLU A 1 90 ? 0.371 27.922 12.094 1 98.38 90 GLU A N 1
ATOM 699 C CA . GLU A 1 90 ? 1.005 29.016 11.375 1 98.38 90 GLU A CA 1
ATOM 700 C C . GLU A 1 90 ? 2.457 29.203 11.805 1 98.38 90 GLU A C 1
ATOM 702 O O . GLU A 1 90 ? 3.215 29.938 11.164 1 98.38 90 GLU A O 1
ATOM 707 N N . ARG A 1 91 ? 2.863 28.516 12.859 1 98.25 91 ARG A N 1
ATOM 708 C CA . ARG A 1 91 ? 4.242 28.625 13.328 1 98.25 91 ARG A CA 1
ATOM 709 C C . ARG A 1 91 ? 5.207 27.953 12.367 1 98.25 91 ARG A C 1
ATOM 711 O O . ARG A 1 91 ? 4.965 26.812 11.938 1 98.25 91 ARG A O 1
ATOM 718 N N . ALA A 1 92 ? 6.281 28.656 12.117 1 97.75 92 ALA A N 1
ATOM 719 C CA . ALA A 1 92 ? 7.344 28.016 11.352 1 97.75 92 ALA A CA 1
ATOM 720 C C . ALA A 1 92 ? 7.859 26.766 12.07 1 97.75 92 ALA A C 1
ATOM 722 O O . ALA A 1 92 ? 8.164 26.812 13.266 1 97.75 92 ALA A O 1
ATOM 723 N N . GLY A 1 93 ? 7.828 25.609 11.414 1 98.5 93 GLY A N 1
ATOM 724 C CA . GLY A 1 93 ? 8.344 24.375 11.992 1 98.5 93 GLY A CA 1
ATOM 725 C C . GLY A 1 93 ? 7.258 23.516 12.609 1 98.5 93 GLY A C 1
ATOM 726 O O . GLY A 1 93 ? 7.535 22.406 13.07 1 98.5 93 GLY A O 1
ATOM 727 N N . ALA A 1 94 ? 6.016 24.078 12.586 1 98.88 94 ALA A N 1
ATOM 728 C CA . ALA A 1 94 ? 4.918 23.344 13.203 1 98.88 94 ALA A CA 1
ATOM 729 C C . ALA A 1 94 ? 4.68 22.016 12.477 1 98.88 94 ALA A C 1
ATOM 731 O O . ALA A 1 94 ? 4.48 20.984 13.109 1 98.88 94 ALA A O 1
ATOM 732 N N . PHE A 1 95 ? 4.738 22.078 11.203 1 98.88 95 PHE A N 1
ATOM 733 C CA . PHE A 1 95 ? 4.59 20.875 10.391 1 98.88 95 PHE A CA 1
ATOM 734 C C . PHE A 1 95 ? 5.66 19.844 10.742 1 98.88 95 PHE A C 1
ATOM 736 O O . PHE A 1 95 ? 5.34 18.703 11.086 1 98.88 95 PHE A O 1
ATOM 743 N N . GLU A 1 96 ? 6.895 20.219 10.734 1 98.88 96 GLU A N 1
ATOM 744 C CA . GLU A 1 96 ? 7.996 19.281 10.992 1 98.88 96 GLU A CA 1
ATOM 745 C C . GLU A 1 96 ? 7.898 18.688 12.383 1 98.88 96 GLU A C 1
ATOM 747 O O . GLU A 1 96 ? 8.094 17.484 12.562 1 98.88 96 GLU A O 1
ATOM 752 N N . ASP A 1 97 ? 7.613 19.547 13.367 1 98.81 97 ASP A N 1
ATOM 753 C CA . ASP A 1 97 ? 7.512 19.062 14.742 1 98.81 97 ASP A CA 1
ATOM 754 C C . ASP A 1 97 ? 6.441 17.984 14.867 1 98.81 97 ASP A C 1
ATOM 756 O O . ASP A 1 97 ? 6.641 16.969 15.547 1 98.81 97 ASP A O 1
ATOM 760 N N . CYS A 1 98 ? 5.309 18.203 14.234 1 98.94 98 CYS A N 1
ATOM 761 C CA . CYS A 1 98 ? 4.223 17.219 14.289 1 98.94 98 CYS A CA 1
ATOM 762 C C . CYS A 1 98 ? 4.594 15.953 13.531 1 98.94 98 CYS A C 1
ATOM 764 O O . CYS A 1 98 ? 4.391 14.844 14.031 1 98.94 98 CYS A O 1
ATOM 766 N N . ALA A 1 99 ? 5.164 16.078 12.344 1 98.88 99 ALA A N 1
ATOM 767 C CA . ALA A 1 99 ? 5.484 14.953 11.477 1 98.88 99 ALA A CA 1
ATOM 768 C C . ALA A 1 99 ? 6.539 14.055 12.117 1 98.88 99 ALA A C 1
ATOM 770 O O . ALA A 1 99 ? 6.621 12.867 11.805 1 98.88 99 ALA A O 1
ATOM 771 N N . LEU A 1 100 ? 7.387 14.602 13.031 1 98.62 100 LEU A N 1
ATOM 772 C CA . LEU A 1 100 ? 8.477 13.859 13.648 1 98.62 100 LEU A CA 1
ATOM 773 C C . LEU A 1 100 ? 8.016 13.172 14.93 1 98.62 100 LEU A C 1
ATOM 775 O O . LEU A 1 100 ? 8.727 12.32 15.477 1 98.62 100 LEU A O 1
ATOM 779 N N . GLN A 1 101 ? 6.848 13.523 15.461 1 98.19 101 GLN A N 1
ATOM 780 C CA . GLN A 1 101 ? 6.266 12.906 16.641 1 98.19 101 GLN A CA 1
ATOM 781 C C . GLN A 1 101 ? 5.258 11.828 16.266 1 98.19 101 GLN A C 1
ATOM 783 O O . GLN A 1 101 ? 4.258 12.109 15.602 1 98.19 101 GLN A O 1
ATOM 788 N N . PRO A 1 102 ? 5.484 10.562 16.672 1 96.81 102 PRO A N 1
ATOM 789 C CA . PRO A 1 102 ? 4.746 9.406 16.156 1 96.81 102 PRO A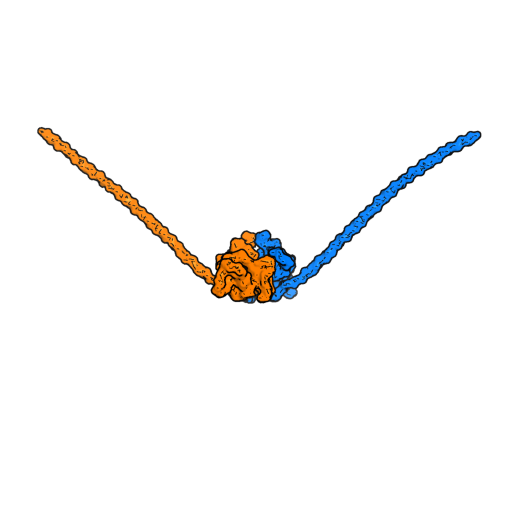 CA 1
ATOM 790 C C . PRO A 1 102 ? 3.232 9.586 16.266 1 96.81 102 PRO A C 1
ATOM 792 O O . PRO A 1 102 ? 2.518 9.352 15.281 1 96.81 102 PRO A O 1
ATOM 795 N N . GLN A 1 103 ? 2.727 9.984 17.406 1 97.38 103 GLN A N 1
ATOM 796 C CA . GLN A 1 103 ? 1.281 10.094 17.562 1 97.38 103 GLN A CA 1
ATOM 797 C C . GLN A 1 103 ? 0.721 11.227 16.719 1 97.38 103 GLN A C 1
ATOM 799 O O . GLN A 1 103 ? -0.367 11.102 16.141 1 97.38 103 GLN A O 1
ATOM 804 N N . CYS A 1 104 ? 1.415 12.336 16.688 1 98.81 104 CYS A N 1
ATOM 805 C CA . CYS A 1 104 ? 0.974 13.453 15.859 1 98.81 104 CYS A CA 1
ATOM 806 C C . CYS A 1 104 ? 1.059 13.109 14.375 1 98.81 104 CYS A C 1
ATOM 808 O O . CYS A 1 104 ? 0.149 13.422 13.609 1 98.81 104 CYS A O 1
ATOM 810 N N . ALA A 1 105 ? 2.17 12.445 13.922 1 98.81 105 ALA A N 1
ATOM 811 C CA . ALA A 1 105 ? 2.324 11.977 12.547 1 98.81 105 ALA A CA 1
ATOM 812 C C . ALA A 1 105 ? 1.158 11.086 12.141 1 98.81 105 ALA A C 1
ATOM 814 O O . ALA A 1 105 ? 0.638 11.195 11.031 1 98.81 105 ALA A O 1
ATOM 815 N N . GLN A 1 106 ? 0.718 10.227 13.008 1 98.38 106 GLN A N 1
ATOM 816 C CA . GLN A 1 106 ? -0.394 9.328 12.719 1 98.38 106 GLN A CA 1
ATOM 817 C C . GLN A 1 106 ? -1.693 10.102 12.523 1 98.38 106 GLN A C 1
ATOM 819 O O . GLN A 1 106 ? -2.521 9.742 11.688 1 98.38 106 GLN A O 1
ATOM 824 N N . ARG A 1 107 ? -1.828 11.141 13.328 1 98.38 107 ARG A N 1
ATOM 825 C CA . ARG A 1 107 ? -3.023 11.953 13.125 1 98.38 107 ARG A CA 1
ATOM 826 C C . ARG A 1 107 ? -3.014 12.609 11.75 1 98.38 107 ARG A C 1
ATOM 828 O O . ARG A 1 107 ? -4.047 12.688 11.086 1 98.38 107 ARG A O 1
ATOM 835 N N . ILE A 1 108 ? -1.847 13.117 11.32 1 98.75 108 ILE A N 1
ATOM 836 C CA . ILE A 1 108 ? -1.73 13.703 9.984 1 98.75 108 ILE A CA 1
ATOM 837 C C . ILE A 1 108 ? -2.158 12.68 8.938 1 98.75 108 ILE A C 1
ATOM 839 O O . ILE A 1 108 ? -3.025 12.961 8.102 1 98.75 108 ILE A O 1
ATOM 843 N N . ILE A 1 109 ? -1.554 11.469 8.984 1 98.62 109 ILE A N 1
ATOM 844 C CA . ILE A 1 109 ? -1.816 10.398 8.023 1 98.62 109 ILE A CA 1
ATOM 845 C C . ILE A 1 109 ? -3.301 10.047 8.047 1 98.62 109 ILE A C 1
ATOM 847 O O . ILE A 1 109 ? -3.945 9.984 6.996 1 98.62 109 ILE A O 1
ATOM 851 N N . THR A 1 110 ? -3.857 9.859 9.227 1 98.25 110 THR A N 1
ATOM 852 C CA . THR A 1 110 ? -5.246 9.453 9.398 1 98.25 110 THR A CA 1
ATOM 853 C C . THR A 1 110 ? -6.191 10.492 8.805 1 98.25 110 THR A C 1
ATOM 855 O O . THR A 1 110 ? -7.086 10.148 8.023 1 98.25 110 THR A O 1
ATOM 858 N N . ASN A 1 111 ? -5.941 11.766 9.109 1 98.25 111 ASN A N 1
ATOM 859 C CA . ASN A 1 111 ? -6.816 12.82 8.609 1 98.25 111 ASN A CA 1
ATOM 860 C C . ASN A 1 111 ? -6.797 12.898 7.09 1 98.25 111 ASN A C 1
ATOM 862 O O . ASN A 1 111 ? -7.844 13.055 6.457 1 98.25 111 ASN A O 1
ATOM 866 N N . TYR A 1 112 ? -5.652 12.805 6.551 1 98.38 112 TYR A N 1
ATOM 867 C CA . TYR A 1 112 ? -5.539 12.867 5.098 1 98.38 112 TYR A CA 1
ATOM 868 C C . TYR A 1 112 ? -6.262 11.695 4.445 1 98.38 112 TYR A C 1
ATOM 870 O O . TYR A 1 112 ? -7.055 11.883 3.521 1 98.38 112 TYR A O 1
ATOM 878 N N . LEU A 1 113 ? -5.988 10.484 4.863 1 98.19 113 LEU A N 1
ATOM 879 C CA . LEU A 1 113 ? -6.555 9.289 4.254 1 98.19 113 LEU A CA 1
ATOM 880 C C . LEU A 1 113 ? -8.07 9.258 4.414 1 98.19 113 LEU A C 1
ATOM 882 O O . LEU A 1 113 ? -8.789 8.898 3.48 1 98.19 113 LEU A O 1
ATOM 886 N N . GLU A 1 114 ? -8.555 9.656 5.574 1 97.19 114 GLU A N 1
ATOM 887 C CA . GLU A 1 114 ? -10 9.656 5.809 1 97.19 114 GLU A CA 1
ATOM 888 C C . GLU A 1 114 ? -10.695 10.711 4.949 1 97.19 114 GLU A C 1
ATOM 890 O O . GLU A 1 114 ? -11.805 10.492 4.469 1 97.19 114 GLU A O 1
ATOM 895 N N . LYS A 1 115 ? -10.062 11.844 4.84 1 96.94 115 LYS A N 1
ATOM 896 C CA . LYS A 1 115 ? -10.617 12.898 3.994 1 96.94 115 LYS A CA 1
ATOM 897 C C . LYS A 1 115 ? -10.891 12.391 2.584 1 96.94 115 LYS A C 1
ATOM 899 O O . LYS A 1 115 ? -11.898 12.75 1.972 1 96.94 115 LYS A O 1
ATOM 904 N N . TYR A 1 116 ? -10.086 11.562 2.035 1 97 116 TYR A N 1
ATOM 905 C CA . TYR A 1 116 ? -10.18 11.164 0.636 1 97 116 TYR A CA 1
ATOM 906 C C . TYR A 1 116 ? -10.688 9.734 0.511 1 97 116 TYR A C 1
ATOM 908 O O . TYR A 1 116 ? -10.672 9.156 -0.579 1 97 116 TYR A O 1
ATOM 916 N N . ALA A 1 117 ? -11.141 9.164 1.605 1 96.62 117 ALA A N 1
ATOM 917 C CA . ALA A 1 117 ? -11.539 7.762 1.616 1 96.62 117 ALA A CA 1
ATOM 918 C C . ALA A 1 117 ? -12.625 7.492 0.576 1 96.62 117 ALA A C 1
ATOM 920 O O . ALA A 1 117 ? -13.648 8.172 0.547 1 96.62 117 ALA A O 1
ATOM 921 N N . ARG A 1 118 ? -12.344 6.586 -0.239 1 95.62 118 ARG A N 1
ATOM 922 C CA . ARG A 1 118 ? -13.273 6.086 -1.248 1 95.62 118 ARG A CA 1
ATOM 923 C C . ARG A 1 118 ? -12.781 4.766 -1.835 1 95.62 118 ARG A C 1
ATOM 925 O O . ARG A 1 118 ? -11.656 4.344 -1.573 1 95.62 118 ARG A O 1
ATOM 932 N N . ASP A 1 119 ? -13.602 4.199 -2.592 1 95.38 119 ASP A N 1
ATOM 933 C CA . ASP A 1 119 ? -13.227 2.979 -3.299 1 95.38 119 ASP A CA 1
ATOM 934 C C . ASP A 1 119 ? -12.336 3.287 -4.5 1 95.38 119 ASP A C 1
ATOM 936 O O . ASP A 1 119 ? -12.773 3.93 -5.453 1 95.38 119 ASP A O 1
ATOM 940 N N . CYS A 1 120 ? -11.109 2.818 -4.469 1 95.94 120 CYS A N 1
ATOM 941 C CA . CYS A 1 120 ? -10.125 3.17 -5.488 1 95.94 120 CYS A CA 1
ATOM 942 C C . CYS A 1 120 ? -9.969 2.049 -6.508 1 95.94 120 CYS A C 1
ATOM 944 O O . CYS A 1 120 ? -9.438 2.266 -7.598 1 95.94 120 CYS A O 1
ATOM 946 N N . A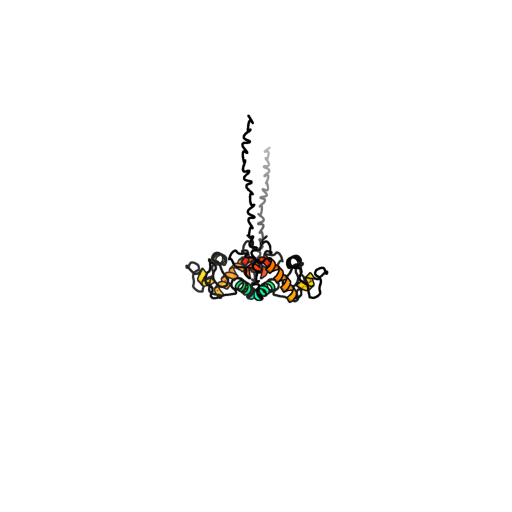SN A 1 121 ? -10.43 0.832 -6.23 1 92.94 121 ASN A N 1
ATOM 947 C CA . ASN A 1 121 ? -10.172 -0.306 -7.105 1 92.94 121 ASN A CA 1
ATOM 948 C C . ASN A 1 121 ? -11.477 -0.943 -7.59 1 92.94 121 ASN A C 1
ATOM 950 O O . ASN A 1 121 ? -11.461 -2.043 -8.141 1 92.94 121 ASN A O 1
ATOM 954 N N . SER A 1 122 ? -12.609 -0.368 -7.262 1 92.5 122 SER A N 1
ATOM 955 C CA . SER A 1 122 ? -13.93 -0.698 -7.781 1 92.5 122 SER A CA 1
ATOM 956 C C . SER A 1 122 ? -14.398 -2.059 -7.277 1 92.5 122 SER A C 1
ATOM 958 O O . SER A 1 122 ? -15.102 -2.781 -7.984 1 92.5 122 SER A O 1
ATOM 960 N N . ASP A 1 123 ? -13.922 -2.443 -6.105 1 91.12 123 ASP A N 1
ATOM 961 C CA . ASP A 1 123 ? -14.375 -3.734 -5.594 1 91.12 123 ASP A CA 1
ATOM 962 C C . ASP A 1 123 ? -15.531 -3.561 -4.613 1 91.12 123 ASP A C 1
ATOM 964 O O . ASP A 1 123 ? -16 -4.535 -4.02 1 91.12 123 ASP A O 1
ATOM 968 N N . GLY A 1 124 ? -15.938 -2.258 -4.379 1 92.19 124 GLY A N 1
ATOM 969 C CA . GLY A 1 124 ? -17.109 -1.962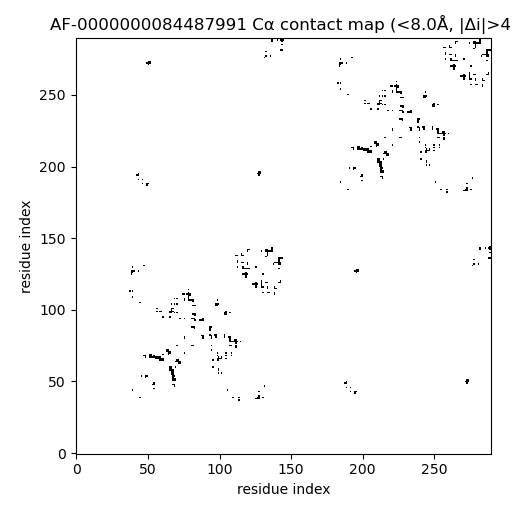 -3.582 1 92.19 124 GLY A CA 1
ATOM 970 C C . GLY A 1 124 ? -16.812 -1.747 -2.113 1 92.19 124 GLY A C 1
ATOM 971 O O . GLY A 1 124 ? -17.719 -1.514 -1.31 1 92.19 124 GLY A O 1
ATOM 972 N N . LEU A 1 125 ? -15.555 -1.883 -1.806 1 90.12 125 LEU A N 1
ATOM 973 C CA . LEU A 1 125 ? -15.148 -1.706 -0.416 1 90.12 125 LEU A CA 1
ATOM 974 C C . LEU A 1 125 ? -14.203 -0.518 -0.273 1 90.12 125 LEU A C 1
ATOM 976 O O . LEU A 1 125 ? -13.469 -0.185 -1.208 1 90.12 125 LEU A O 1
ATOM 980 N N . THR A 1 126 ? -14.289 0.219 0.826 1 94.56 126 THR A N 1
ATOM 981 C CA . THR A 1 126 ? -13.266 1.164 1.246 1 94.56 126 THR A CA 1
ATOM 982 C C . THR A 1 126 ? -12.492 0.625 2.445 1 94.56 126 THR A C 1
ATOM 984 O O . THR A 1 126 ? -12.992 0.648 3.574 1 94.56 126 THR A O 1
ATOM 987 N N . ASN A 1 127 ? -11.359 0.13 2.156 1 94.38 127 ASN A N 1
ATOM 988 C CA . ASN A 1 127 ? -10.555 -0.553 3.166 1 94.38 127 ASN A CA 1
ATOM 989 C C . ASN A 1 127 ? -9.078 -0.215 3.027 1 94.38 127 ASN A C 1
ATOM 991 O O . ASN A 1 127 ? -8.719 0.764 2.371 1 94.38 127 ASN A O 1
ATOM 995 N N . CYS A 1 128 ? -8.258 -0.97 3.686 1 96.94 128 CYS A N 1
ATOM 996 C CA . CYS A 1 128 ? -6.84 -0.633 3.752 1 96.94 128 CYS A CA 1
ATOM 997 C C . CYS A 1 128 ? -6.227 -0.565 2.357 1 96.94 128 CYS A C 1
ATOM 999 O O . CYS A 1 128 ? -5.363 0.272 2.096 1 96.94 128 CYS A O 1
ATOM 1001 N N . THR A 1 129 ? -6.652 -1.464 1.439 1 96.25 129 THR A N 1
ATOM 1002 C CA . THR A 1 129 ? -6.184 -1.374 0.06 1 96.25 129 THR A CA 1
ATOM 1003 C C . THR A 1 129 ? -6.391 0.034 -0.49 1 96.25 129 THR A C 1
ATOM 1005 O O . THR A 1 129 ? -5.469 0.628 -1.052 1 96.25 129 THR A O 1
ATOM 1008 N N . ASP A 1 130 ? -7.531 0.548 -0.269 1 96.81 130 ASP A N 1
ATOM 1009 C CA . ASP A 1 130 ? -7.863 1.871 -0.789 1 96.81 130 ASP A CA 1
ATOM 1010 C C . ASP A 1 130 ? -7.027 2.953 -0.107 1 96.81 130 ASP A C 1
ATOM 1012 O O . ASP A 1 130 ? -6.559 3.887 -0.761 1 96.81 130 ASP A O 1
ATOM 1016 N N . TYR A 1 131 ? -6.82 2.83 1.198 1 97.62 131 TYR A N 1
ATOM 1017 C CA . TYR A 1 131 ? -6.012 3.807 1.921 1 97.62 131 TYR A CA 1
ATOM 1018 C C . TYR A 1 131 ? -4.574 3.807 1.415 1 97.62 131 TYR A C 1
ATOM 1020 O O . TYR A 1 131 ? -3.957 4.863 1.276 1 97.62 131 TYR A O 1
ATOM 1028 N N . LEU A 1 132 ? -4.035 2.621 1.117 1 97.5 132 LEU A N 1
ATOM 1029 C CA . LEU A 1 132 ? -2.691 2.551 0.555 1 97.5 132 LEU A CA 1
ATOM 1030 C C . LEU A 1 132 ? -2.646 3.191 -0.828 1 97.5 132 LEU A C 1
ATOM 1032 O O . LEU A 1 132 ? -1.723 3.947 -1.137 1 97.5 132 LEU A O 1
ATOM 1036 N N . MET A 1 133 ? -3.666 2.9 -1.63 1 96.94 133 MET A N 1
ATOM 1037 C CA . MET A 1 133 ? -3.729 3.49 -2.963 1 96.94 133 MET A CA 1
ATOM 1038 C C . MET A 1 133 ? -3.828 5.012 -2.881 1 96.94 133 MET A C 1
ATOM 1040 O O . MET A 1 133 ? -3.172 5.723 -3.643 1 96.94 133 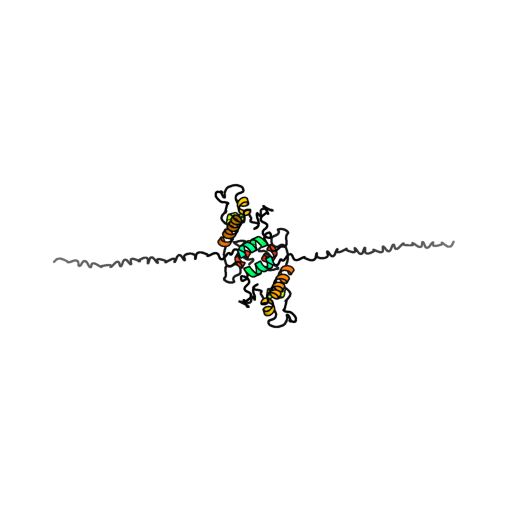MET A O 1
ATOM 1044 N N . ILE A 1 134 ? -4.602 5.539 -1.966 1 97.19 134 ILE A N 1
ATOM 1045 C CA . ILE A 1 134 ? -4.723 6.977 -1.756 1 97.19 134 ILE A CA 1
ATOM 1046 C C . ILE A 1 134 ? -3.377 7.547 -1.312 1 97.19 134 ILE A C 1
ATOM 1048 O O . ILE A 1 134 ? -2.953 8.602 -1.795 1 97.19 134 ILE A O 1
ATOM 1052 N N . ASN A 1 135 ? -2.725 6.867 -0.426 1 97.12 135 ASN A N 1
ATOM 1053 C CA . ASN A 1 135 ? -1.435 7.336 0.067 1 97.12 135 ASN A CA 1
ATOM 1054 C C . ASN A 1 135 ? -0.402 7.414 -1.053 1 97.12 135 ASN A C 1
ATOM 1056 O O . ASN A 1 135 ? 0.349 8.391 -1.143 1 97.12 135 ASN A O 1
ATOM 1060 N N . PHE A 1 136 ? -0.42 6.5 -1.928 1 95.62 136 PHE A N 1
ATOM 1061 C CA . PHE A 1 136 ? 0.665 6.395 -2.896 1 95.62 136 PHE A CA 1
ATOM 1062 C C . PHE A 1 136 ? 0.319 7.141 -4.18 1 95.62 136 PHE A C 1
ATOM 1064 O O . PHE A 1 136 ? 1.205 7.672 -4.852 1 95.62 136 PHE A O 1
ATOM 1071 N N . ASN A 1 137 ? -0.954 7.242 -4.508 1 95.5 137 ASN A N 1
ATOM 1072 C CA . ASN A 1 137 ? -1.348 7.816 -5.789 1 95.5 137 ASN A CA 1
ATOM 1073 C C . ASN A 1 137 ? -1.864 9.242 -5.625 1 95.5 137 ASN A C 1
ATOM 1075 O O . ASN A 1 137 ? -2.006 9.977 -6.609 1 95.5 137 ASN A O 1
ATOM 1079 N N . GLY A 1 138 ? -2.176 9.602 -4.363 1 95.12 138 GLY A N 1
ATOM 1080 C CA . GLY A 1 138 ? -2.795 10.898 -4.113 1 95.12 138 GLY A CA 1
ATOM 1081 C C . GLY A 1 138 ? -4.297 10.812 -3.922 1 95.12 138 GLY A C 1
ATOM 1082 O O . GLY A 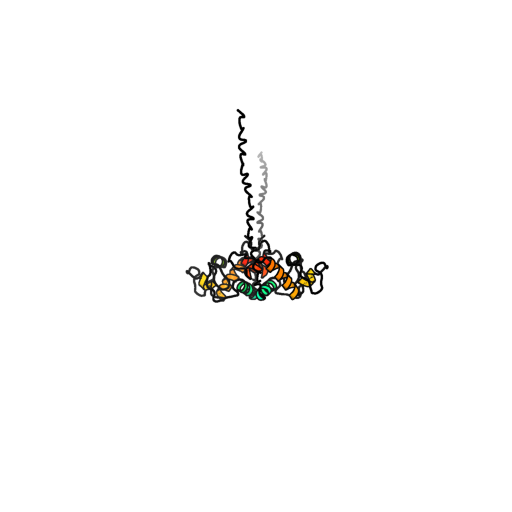1 138 ? -4.961 9.977 -4.535 1 95.12 138 GLY A O 1
ATOM 1083 N N . GLY A 1 139 ? -4.766 11.672 -3.121 1 94.19 139 GLY A N 1
ATOM 1084 C CA . GLY A 1 139 ? -6.172 11.664 -2.754 1 94.19 139 GLY A CA 1
ATOM 1085 C C . GLY A 1 139 ? -7.102 11.836 -3.943 1 94.19 139 GLY A C 1
ATOM 1086 O O . GLY A 1 139 ? -8.109 11.141 -4.055 1 94.19 139 GLY A O 1
ATOM 1087 N N . TYR A 1 140 ? -6.762 12.711 -4.848 1 91.88 140 TYR A N 1
ATOM 1088 C CA . TYR A 1 140 ? -7.637 12.992 -5.98 1 91.88 140 TYR A CA 1
ATOM 1089 C C . TYR A 1 140 ? -7.555 11.875 -7.016 1 91.88 140 TYR A C 1
ATOM 1091 O O . TYR A 1 140 ? -8.57 11.469 -7.578 1 91.88 140 TYR A O 1
ATOM 1099 N N . GLN A 1 141 ? -6.438 11.289 -7.25 1 91.62 141 GLN A N 1
ATOM 1100 C CA . GLN A 1 141 ? -6.215 10.273 -8.281 1 91.62 141 GLN A CA 1
ATOM 1101 C C . GLN A 1 141 ? -6.656 8.898 -7.793 1 91.62 141 GLN A C 1
ATOM 1103 O O . GLN A 1 141 ? -7.406 8.203 -8.484 1 91.62 141 GLN A O 1
ATOM 1108 N N . CYS A 1 142 ? -6.211 8.461 -6.625 1 92.19 142 CYS A N 1
ATOM 1109 C CA . CYS A 1 142 ? -6.566 7.25 -5.895 1 92.19 142 CYS A CA 1
ATOM 1110 C C . CYS A 1 142 ? -6.141 6.004 -6.66 1 92.19 142 CYS A C 1
ATOM 1112 O O . CYS A 1 142 ? -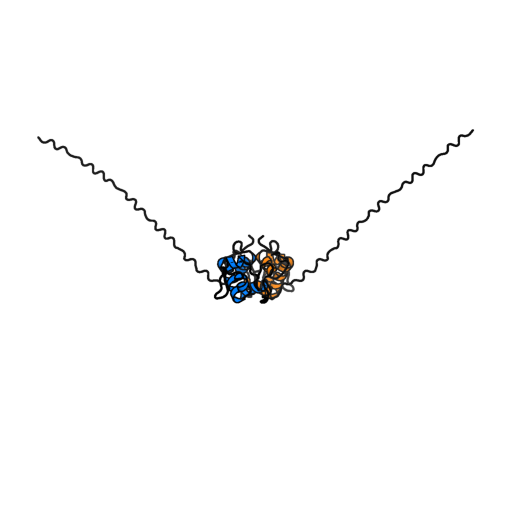5.715 5.016 -6.059 1 92.19 142 CYS A O 1
ATOM 1114 N N . SER A 1 143 ? -6.246 6.027 -8.047 1 90.88 143 SER A N 1
ATOM 1115 C CA . SER A 1 143 ? -5.902 4.891 -8.891 1 90.88 143 SER A CA 1
ATOM 1116 C C . SER A 1 143 ? -5.258 5.344 -10.195 1 90.88 143 SER A C 1
ATOM 1118 O O . SER A 1 143 ? -5.359 6.516 -10.57 1 90.88 143 SER A O 1
ATOM 1120 N N . PRO A 1 144 ? -4.5 4.477 -10.82 1 83.44 144 PRO A N 1
ATOM 1121 C CA . PRO A 1 144 ? -3.879 4.891 -12.078 1 83.44 144 PRO A CA 1
ATOM 1122 C C . PRO A 1 144 ? -4.898 5.117 -13.188 1 83.44 144 PRO A C 1
ATOM 1124 O O . PRO A 1 144 ? -4.594 5.781 -14.188 1 83.44 144 PRO A O 1
ATOM 1127 N N . ASP A 1 145 ? -6.016 4.531 -13.305 1 68.94 145 ASP A N 1
ATOM 1128 C CA . ASP A 1 145 ? -6.969 4.734 -14.391 1 68.94 145 ASP A CA 1
ATOM 1129 C C . ASP A 1 145 ? -7.77 6.02 -14.18 1 68.94 145 ASP A C 1
ATOM 1131 O O . ASP A 1 145 ? -7.91 6.5 -13.055 1 68.94 145 ASP A O 1
ATOM 1135 N N . MET B 1 1 ? 73.438 0.39 -86.188 1 26.61 1 MET B N 1
ATOM 1136 C CA . MET B 1 1 ? 73.25 1.177 -85 1 26.61 1 MET B CA 1
ATOM 1137 C C . MET B 1 1 ? 71.875 0.929 -84.312 1 26.61 1 MET B C 1
ATOM 1139 O O . MET B 1 1 ? 70.875 1.375 -84.812 1 26.61 1 MET B O 1
ATOM 1143 N N . LYS B 1 2 ? 71.75 -0.294 -83.688 1 28.83 2 LYS B N 1
ATOM 1144 C CA . LYS B 1 2 ? 70.625 -1.039 -83.062 1 28.83 2 LYS B CA 1
ATOM 1145 C C . LYS B 1 2 ? 70.125 -0.323 -81.812 1 28.83 2 LYS B C 1
ATOM 1147 O O . LYS B 1 2 ? 70.938 -0.041 -80.938 1 28.83 2 LYS B O 1
ATOM 1152 N N . ARG B 1 3 ? 69.125 0.563 -81.938 1 29.23 3 ARG B N 1
ATOM 1153 C CA . ARG B 1 3 ? 68.438 1.369 -80.938 1 29.23 3 ARG B CA 1
ATOM 1154 C C . ARG B 1 3 ? 67.875 0.49 -79.812 1 29.23 3 ARG B C 1
ATOM 1156 O O . ARG B 1 3 ? 67.125 -0.42 -80.125 1 29.23 3 ARG B O 1
ATOM 1163 N N . LYS B 1 4 ? 68.688 0.166 -78.812 1 35.06 4 LYS B N 1
ATOM 1164 C CA . LYS B 1 4 ? 68.375 -0.54 -77.562 1 35.06 4 LYS B CA 1
ATOM 1165 C C . LYS B 1 4 ? 67.125 0.08 -76.875 1 35.06 4 LYS B C 1
ATOM 1167 O O . LYS B 1 4 ? 67.188 1.256 -76.5 1 35.06 4 LYS B O 1
ATOM 1172 N N . HIS B 1 5 ? 65.938 -0.179 -77.5 1 36.78 5 HIS B N 1
ATOM 1173 C CA . HIS B 1 5 ? 64.688 0.227 -76.812 1 36.78 5 HIS B CA 1
ATOM 1174 C C . HIS B 1 5 ? 64.625 -0.24 -75.375 1 36.78 5 HIS B C 1
ATOM 1176 O O . HIS B 1 5 ? 64.812 -1.421 -75.125 1 36.78 5 HIS B O 1
ATOM 1182 N N . GLY B 1 6 ? 65.25 0.544 -74.438 1 33.81 6 GLY B N 1
ATOM 1183 C CA . GLY B 1 6 ? 65.188 0.45 -73 1 33.81 6 GLY B CA 1
ATOM 1184 C C . GLY B 1 6 ? 63.812 0.296 -72.438 1 33.81 6 GLY B C 1
ATOM 1185 O O . GLY B 1 6 ? 62.969 1.166 -72.625 1 33.81 6 GLY B O 1
ATOM 1186 N N . THR B 1 7 ? 63.156 -0.933 -72.5 1 39.69 7 THR B N 1
ATOM 1187 C CA . THR B 1 7 ? 61.844 -1.237 -71.875 1 39.69 7 THR B CA 1
ATOM 1188 C C . THR B 1 7 ? 61.875 -0.886 -70.375 1 39.69 7 THR B C 1
ATOM 1190 O O . THR B 1 7 ? 62.688 -1.408 -69.625 1 39.69 7 THR B O 1
ATOM 1193 N N . ASP B 1 8 ? 61.688 0.427 -70 1 37.09 8 ASP B N 1
ATOM 1194 C CA . ASP B 1 8 ? 61.5 0.904 -68.625 1 37.09 8 ASP B CA 1
ATOM 1195 C C . ASP B 1 8 ? 60.344 0.161 -67.938 1 37.09 8 ASP B C 1
ATOM 1197 O O . ASP B 1 8 ? 59.25 0.109 -68.5 1 37.09 8 ASP B O 1
ATOM 1201 N N . PHE B 1 9 ? 60.594 -0.997 -67.25 1 38.06 9 PHE B N 1
ATOM 1202 C CA . PHE B 1 9 ? 59.75 -1.743 -66.375 1 38.06 9 PHE B CA 1
ATOM 1203 C C . PHE B 1 9 ? 59.188 -0.838 -65.25 1 38.06 9 PHE B C 1
ATOM 1205 O O . PHE B 1 9 ? 59.969 -0.338 -64.438 1 38.06 9 PHE B O 1
ATOM 1212 N N . ASP B 1 10 ? 58.219 0.048 -65.562 1 38.69 10 ASP B N 1
ATOM 1213 C CA . ASP B 1 10 ? 57.531 0.798 -64.562 1 38.69 10 ASP B CA 1
ATOM 1214 C C . ASP B 1 10 ? 56.938 -0.139 -63.5 1 38.69 10 ASP B C 1
ATOM 1216 O O . ASP B 1 10 ? 56.094 -0.985 -63.812 1 38.69 10 ASP B O 1
ATOM 1220 N N . LEU B 1 11 ? 57.656 -0.576 -62.438 1 33.94 11 LEU B N 1
ATOM 1221 C CA . LEU B 1 11 ? 57.25 -1.285 -61.25 1 33.94 11 LEU B CA 1
ATOM 1222 C C . LEU B 1 11 ? 56.156 -0.526 -60.5 1 33.94 11 LEU B C 1
ATOM 1224 O O . LEU B 1 11 ? 56.406 0.542 -59.938 1 33.94 11 LEU B O 1
ATOM 1228 N N . LYS B 1 12 ? 55 -0.317 -61.094 1 36.62 12 LYS B N 1
ATOM 1229 C CA . LYS B 1 12 ? 53.906 0.208 -60.281 1 36.62 12 LYS B CA 1
ATOM 1230 C C . LYS B 1 12 ? 53.719 -0.615 -59 1 36.62 12 LYS B C 1
ATOM 1232 O O . LYS B 1 12 ? 53.5 -1.829 -59.062 1 36.62 12 LYS B O 1
ATOM 1237 N N . ILE B 1 13 ? 54.312 -0.199 -57.875 1 38.56 13 ILE B N 1
ATOM 1238 C CA . ILE B 1 13 ? 54.094 -0.657 -56.5 1 38.56 13 ILE B CA 1
ATOM 1239 C C . ILE B 1 13 ? 52.625 -0.634 -56.156 1 38.56 13 ILE B C 1
ATOM 1241 O O . ILE B 1 13 ? 51.969 0.423 -56.188 1 38.56 13 ILE B O 1
ATOM 1245 N N . LEU B 1 14 ? 51.812 -1.576 -56.656 1 38.31 14 LEU B N 1
ATOM 1246 C CA . LEU B 1 14 ? 50.438 -1.752 -56.188 1 38.31 14 LEU B CA 1
ATOM 1247 C C . LEU B 1 14 ? 50.438 -1.883 -54.656 1 38.31 14 LEU B C 1
ATOM 1249 O O . LEU B 1 14 ? 50.938 -2.861 -54.094 1 38.31 14 LEU B O 1
ATOM 1253 N N . LEU B 1 15 ? 50.594 -0.746 -53.938 1 41.59 15 LEU B N 1
ATOM 1254 C CA . LEU B 1 15 ? 50.344 -0.731 -52.5 1 41.59 15 LEU B CA 1
ATOM 1255 C C . LEU B 1 15 ? 48.938 -1.228 -52.188 1 41.59 15 LEU B C 1
ATOM 1257 O O . LEU B 1 15 ? 47.938 -0.597 -52.562 1 41.59 15 LEU B O 1
ATOM 1261 N N . LEU B 1 16 ? 48.688 -2.527 -52.25 1 44.12 16 LEU B N 1
ATOM 1262 C CA . LEU B 1 16 ? 47.469 -3.1 -51.688 1 44.12 16 LEU B CA 1
ATOM 1263 C C . LEU B 1 16 ? 47.281 -2.639 -50.25 1 44.12 16 LEU B C 1
ATOM 1265 O O . LEU B 1 16 ? 48.094 -2.93 -49.375 1 44.12 16 LEU B O 1
ATOM 1269 N N . PHE B 1 17 ? 46.688 -1.412 -50.062 1 46.97 17 PHE B N 1
ATOM 1270 C CA . PHE B 1 17 ? 46.219 -1.021 -48.75 1 46.97 17 PHE B CA 1
ATOM 1271 C C . PHE B 1 17 ? 45.312 -2.088 -48.156 1 46.97 17 PHE B C 1
ATOM 1273 O O . PHE B 1 17 ? 44.219 -2.355 -48.688 1 46.97 17 PHE B O 1
ATOM 1280 N N . ALA B 1 18 ? 45.875 -3.18 -47.562 1 47.34 18 ALA B N 1
ATOM 1281 C CA . ALA B 1 18 ? 45.062 -4.051 -46.719 1 47.34 18 ALA B CA 1
ATOM 1282 C C . ALA B 1 18 ? 44.25 -3.236 -45.719 1 47.34 18 ALA B C 1
ATOM 1284 O O . ALA B 1 18 ? 44.844 -2.539 -44.875 1 47.34 18 ALA B O 1
ATOM 1285 N N . THR B 1 19 ? 43.125 -2.664 -46.094 1 51.56 19 THR B N 1
ATOM 1286 C CA . THR B 1 19 ? 42.25 -2.145 -45.062 1 51.56 19 THR B CA 1
ATOM 1287 C C . THR B 1 19 ? 42.031 -3.168 -43.938 1 51.56 19 THR B C 1
ATOM 1289 O O . THR B 1 19 ? 41.562 -4.273 -44.188 1 51.56 19 THR B O 1
ATOM 1292 N N . ILE B 1 20 ? 43 -3.316 -43.062 1 50.72 20 ILE B N 1
ATOM 1293 C CA . ILE B 1 20 ? 42.719 -4.07 -41.844 1 50.72 20 ILE B CA 1
ATOM 1294 C C . ILE B 1 20 ? 41.406 -3.604 -41.25 1 50.72 20 ILE B C 1
ATOM 1296 O O . ILE B 1 20 ? 41.219 -2.418 -40.938 1 50.72 20 ILE B O 1
ATOM 1300 N N . PRO B 1 21 ? 40.312 -4.254 -41.656 1 52.75 21 PRO B N 1
ATOM 1301 C CA . PRO B 1 21 ? 39.125 -3.873 -40.844 1 52.75 21 PRO B CA 1
ATOM 1302 C C . PRO B 1 21 ? 39.438 -3.846 -39.344 1 52.75 21 PRO B C 1
ATOM 1304 O O . PRO B 1 21 ? 39.969 -4.824 -38.781 1 52.75 21 PRO B O 1
ATOM 1307 N N . LEU B 1 22 ? 39.906 -2.736 -38.812 1 51.38 22 LEU B N 1
ATOM 1308 C CA . LEU B 1 22 ? 39.875 -2.625 -37.375 1 51.38 22 LEU B CA 1
ATOM 1309 C C . LEU B 1 22 ? 38.562 -3.219 -36.812 1 51.38 22 LEU B C 1
ATOM 1311 O O . LEU B 1 22 ? 37.5 -2.678 -37.031 1 51.38 22 LEU B O 1
ATOM 1315 N N . ALA B 1 23 ? 38.531 -4.562 -36.781 1 49.88 23 ALA B N 1
ATOM 1316 C CA . ALA B 1 23 ? 37.5 -5.117 -35.938 1 49.88 23 ALA B CA 1
ATOM 1317 C C . ALA B 1 23 ? 37.344 -4.297 -34.656 1 49.88 23 ALA B C 1
ATOM 1319 O O . ALA B 1 23 ? 38.25 -4.32 -33.781 1 49.88 23 ALA B O 1
ATOM 1320 N N . TYR B 1 24 ? 36.812 -3.035 -34.781 1 48.56 24 TYR B N 1
ATOM 1321 C CA . TYR B 1 24 ? 36.344 -2.451 -33.531 1 48.56 24 TYR B CA 1
ATOM 1322 C C . TYR B 1 24 ? 35.656 -3.504 -32.656 1 48.56 24 TYR B C 1
ATOM 1324 O O . TYR B 1 24 ? 34.562 -3.947 -32.938 1 48.56 24 TYR B O 1
ATOM 1332 N N . LEU B 1 25 ? 36.438 -4.414 -32.031 1 46.94 25 LEU B N 1
ATOM 1333 C CA . LEU B 1 25 ? 35.875 -5.121 -30.906 1 46.94 25 LEU B CA 1
ATOM 1334 C C . LEU B 1 25 ? 35.094 -4.164 -30.016 1 46.94 25 LEU B C 1
ATOM 1336 O O . LEU B 1 25 ? 35.656 -3.383 -29.266 1 46.94 25 LEU B O 1
ATOM 1340 N N . GLN B 1 26 ? 34 -3.699 -30.469 1 51.09 26 GLN B N 1
ATOM 1341 C CA . GLN B 1 26 ? 33.094 -3.143 -29.469 1 51.09 26 GLN B CA 1
ATOM 1342 C C . GLN B 1 26 ? 33 -4.035 -28.234 1 51.09 26 GLN B C 1
ATOM 1344 O O . GLN B 1 26 ? 32.5 -5.156 -28.312 1 51.09 26 GLN B O 1
ATOM 1349 N N . PHE B 1 27 ? 33.969 -3.812 -27.344 1 48.53 27 PHE B N 1
ATOM 1350 C CA . PHE B 1 27 ? 33.688 -4.273 -25.984 1 48.53 27 PHE B CA 1
ATOM 1351 C C . PHE B 1 27 ? 32.312 -3.844 -25.531 1 48.53 27 PHE B C 1
ATOM 1353 O O . PHE B 1 27 ? 32.125 -2.715 -25.078 1 48.53 27 PHE B O 1
ATOM 1360 N N . ILE B 1 28 ? 31.281 -4.359 -26.141 1 45.28 28 ILE B N 1
ATOM 1361 C CA . ILE B 1 28 ? 30.047 -4.301 -25.391 1 45.28 28 ILE B CA 1
ATOM 1362 C C . ILE B 1 28 ? 30.266 -4.844 -23.984 1 45.28 28 ILE B C 1
ATOM 1364 O O . ILE B 1 28 ? 30.516 -6.043 -23.797 1 45.28 28 ILE B O 1
ATOM 1368 N N . GLU B 1 29 ? 30.828 -4.059 -23.047 1 47.09 29 GLU B N 1
ATOM 1369 C CA . GLU B 1 29 ? 30.625 -4.441 -21.656 1 47.09 29 GLU B CA 1
ATOM 1370 C C . GLU B 1 29 ? 29.203 -4.965 -21.422 1 47.09 29 GLU B C 1
ATOM 1372 O O . GLU B 1 29 ? 28.234 -4.246 -21.641 1 47.09 29 GLU B O 1
ATOM 1377 N N . GLN B 1 30 ? 29 -6.219 -21.641 1 43.19 30 GLN B N 1
ATOM 1378 C CA . GLN B 1 30 ? 27.828 -6.809 -21.016 1 43.19 30 GLN B CA 1
ATOM 1379 C C . GLN B 1 30 ? 27.719 -6.418 -19.547 1 43.19 30 GLN B C 1
ATOM 1381 O O . GLN B 1 30 ? 28.484 -6.926 -18.719 1 43.19 30 GLN B O 1
ATOM 1386 N N . SER B 1 31 ? 27.375 -5.25 -19.188 1 41.25 31 SER B N 1
ATOM 1387 C CA . SER B 1 31 ? 27.016 -5.031 -17.797 1 41.25 31 SER B CA 1
ATOM 1388 C C . SER B 1 31 ? 26.25 -6.223 -17.219 1 41.25 31 SER B C 1
ATOM 1390 O O . SER B 1 31 ? 25.281 -6.684 -17.812 1 41.25 31 SER B O 1
ATOM 1392 N N . THR B 1 32 ? 26.906 -7.16 -16.688 1 42.78 32 THR B N 1
ATOM 1393 C CA . THR B 1 32 ? 26.203 -8.141 -15.867 1 42.78 32 THR B CA 1
ATOM 1394 C C . THR B 1 32 ? 25.047 -7.492 -15.117 1 42.78 32 THR B C 1
ATOM 1396 O O . THR B 1 32 ? 25.219 -6.465 -14.461 1 42.78 32 THR B O 1
ATOM 1399 N N . PRO B 1 33 ? 23.859 -7.68 -15.602 1 41.31 33 PRO B N 1
ATOM 1400 C CA . PRO B 1 33 ? 22.797 -7.098 -14.797 1 41.31 33 PRO B CA 1
ATOM 1401 C C . PRO B 1 33 ? 22.969 -7.344 -13.297 1 41.31 33 PRO B C 1
ATOM 1403 O O . PRO B 1 33 ? 23.297 -8.461 -12.891 1 41.31 33 PRO B O 1
ATOM 1406 N N . ALA B 1 34 ? 23.453 -6.496 -12.609 1 40.56 34 ALA B N 1
ATOM 1407 C CA . ALA B 1 34 ? 23.484 -6.613 -11.156 1 40.56 34 ALA B CA 1
ATOM 1408 C C . ALA B 1 34 ? 22.281 -7.391 -10.648 1 40.56 34 ALA B C 1
ATOM 1410 O O . ALA B 1 34 ? 21.156 -7.219 -11.148 1 40.56 34 ALA B O 1
ATOM 1411 N N . LYS B 1 35 ? 22.547 -8.617 -10.195 1 39.5 35 LYS B N 1
ATOM 1412 C CA . LYS B 1 35 ? 21.516 -9.477 -9.625 1 39.5 35 LYS B CA 1
ATOM 1413 C C . LYS B 1 35 ? 20.625 -8.695 -8.672 1 39.5 35 LYS B C 1
ATOM 1415 O O . LYS B 1 35 ? 21.094 -8.094 -7.715 1 39.5 35 LYS B O 1
ATOM 1420 N N . TYR B 1 36 ? 19.516 -8.266 -9.172 1 52.03 36 TYR B N 1
ATOM 1421 C CA . TYR B 1 36 ? 18.516 -7.629 -8.336 1 52.03 36 TYR B CA 1
ATOM 1422 C C . TYR B 1 36 ? 18.297 -8.406 -7.039 1 52.03 36 TYR B C 1
ATOM 1424 O O . TYR B 1 36 ? 18.016 -9.609 -7.07 1 52.03 36 TYR B O 1
ATOM 1432 N N . VAL B 1 37 ? 19.047 -8.031 -5.883 1 57.56 37 VAL B N 1
ATOM 1433 C CA . VAL B 1 37 ? 18.703 -8.586 -4.574 1 57.56 37 VAL B CA 1
ATOM 1434 C C . VAL B 1 37 ? 17.406 -7.961 -4.066 1 57.56 37 VAL B C 1
ATOM 1436 O O . VAL B 1 37 ? 17.328 -6.742 -3.879 1 57.56 37 VAL B O 1
ATOM 1439 N N . SER B 1 38 ? 16.422 -8.914 -4 1 72.81 38 SER B N 1
ATOM 1440 C CA . SER B 1 38 ? 15.117 -8.438 -3.559 1 72.81 38 SER B CA 1
ATOM 1441 C C . SER B 1 38 ? 15.164 -7.969 -2.109 1 72.81 38 SER B C 1
ATOM 1443 O O . SER B 1 38 ? 15.789 -8.602 -1.262 1 72.81 38 SER B O 1
ATOM 1445 N N . ASN B 1 39 ? 14.695 -6.812 -1.889 1 84.38 39 ASN B N 1
ATOM 1446 C CA . ASN B 1 39 ? 14.539 -6.344 -0.516 1 84.38 39 ASN B CA 1
ATOM 1447 C C . ASN B 1 39 ? 13.078 -6.434 -0.064 1 84.38 39 ASN B C 1
ATOM 1449 O O . ASN B 1 39 ? 12.656 -5.699 0.832 1 84.38 39 ASN B O 1
ATOM 1453 N N . LEU B 1 40 ? 12.391 -7.336 -0.794 1 93.56 40 LEU B N 1
ATOM 1454 C CA . LEU B 1 40 ? 11.031 -7.641 -0.365 1 93.56 40 LEU B CA 1
ATOM 1455 C C . LEU B 1 40 ? 11.039 -8.422 0.945 1 93.56 40 LEU B C 1
ATOM 1457 O O . LEU B 1 40 ? 11.422 -9.594 0.972 1 93.56 40 LEU B O 1
ATOM 1461 N N . THR B 1 41 ? 10.586 -7.82 2.037 1 94.5 41 THR B N 1
ATOM 1462 C CA . THR B 1 41 ? 10.672 -8.406 3.371 1 94.5 41 THR B CA 1
ATOM 1463 C C . THR B 1 41 ? 9.383 -9.133 3.734 1 94.5 41 THR B C 1
ATOM 1465 O O . THR B 1 41 ? 8.328 -8.859 3.16 1 94.5 41 THR B O 1
ATOM 1468 N N . PRO B 1 42 ? 9.477 -10.039 4.719 1 96 42 PRO B N 1
ATOM 1469 C CA . PRO B 1 42 ? 8.25 -10.656 5.227 1 96 42 PRO B CA 1
ATOM 1470 C C . PRO B 1 42 ? 7.246 -9.633 5.75 1 96 42 PRO B C 1
ATOM 1472 O O . PRO B 1 42 ? 6.035 -9.82 5.602 1 96 42 PRO B O 1
ATOM 1475 N N . LYS B 1 43 ? 7.742 -8.602 6.367 1 96.06 43 LYS B N 1
ATOM 1476 C CA . LYS B 1 43 ? 6.84 -7.574 6.879 1 96.06 43 LYS B CA 1
ATOM 1477 C C . LYS B 1 43 ? 6.094 -6.883 5.742 1 96.06 43 LYS B C 1
ATOM 1479 O O . LYS B 1 43 ? 4.902 -6.59 5.859 1 96.06 43 LYS B O 1
ATOM 1484 N N . CYS B 1 44 ? 6.816 -6.617 4.691 1 97.31 44 CYS B N 1
ATOM 1485 C CA . CYS B 1 44 ? 6.168 -6.02 3.531 1 97.31 44 CYS B CA 1
ATOM 1486 C C . CYS B 1 44 ? 5.098 -6.945 2.965 1 97.31 44 CYS B C 1
ATOM 1488 O O . CYS B 1 44 ? 3.984 -6.508 2.672 1 97.31 44 CYS B O 1
ATOM 1490 N N . LEU B 1 45 ? 5.387 -8.242 2.861 1 98.06 45 LEU B N 1
ATOM 1491 C CA . LEU B 1 45 ? 4.426 -9.234 2.383 1 98.06 45 LEU B CA 1
ATOM 1492 C C . LEU B 1 45 ? 3.215 -9.312 3.305 1 98.06 45 LEU B C 1
ATOM 1494 O O . LEU B 1 45 ? 2.082 -9.438 2.838 1 98.06 45 LEU B O 1
ATOM 1498 N N . ASN B 1 46 ? 3.449 -9.203 4.559 1 97.12 46 ASN B N 1
ATOM 1499 C CA . ASN B 1 46 ? 2.354 -9.227 5.52 1 97.12 46 ASN B CA 1
ATOM 1500 C C . ASN B 1 46 ? 1.453 -8 5.371 1 97.12 46 ASN B C 1
ATOM 1502 O O . ASN B 1 46 ? 0.24 -8.094 5.574 1 97.12 46 ASN B O 1
ATOM 1506 N N . CYS B 1 47 ? 2.049 -6.875 5.047 1 97.25 47 CYS B N 1
ATOM 1507 C CA . CYS B 1 47 ? 1.261 -5.672 4.793 1 97.25 47 CYS B CA 1
ATOM 1508 C C . CYS B 1 47 ? 0.331 -5.875 3.6 1 97.25 47 CYS B C 1
ATOM 1510 O O . CYS B 1 47 ? -0.849 -5.523 3.662 1 97.25 47 CYS B O 1
ATOM 1512 N N . LEU B 1 48 ? 0.852 -6.469 2.518 1 98 48 LEU B N 1
ATOM 1513 C CA . LEU B 1 48 ? 0.033 -6.746 1.343 1 98 48 LEU B CA 1
ATOM 1514 C C . LEU B 1 48 ? -1.112 -7.691 1.688 1 98 48 LEU B C 1
ATOM 1516 O O . LEU B 1 48 ? -2.248 -7.48 1.259 1 98 48 LEU B O 1
ATOM 1520 N N . CYS B 1 49 ? -0.783 -8.711 2.457 1 98.12 49 CYS B N 1
ATOM 1521 C CA . CYS B 1 49 ? -1.799 -9.68 2.865 1 98.12 49 CYS B CA 1
ATOM 1522 C C . CYS B 1 49 ? -2.887 -9 3.695 1 98.12 49 CYS B C 1
ATOM 1524 O O . CYS B 1 49 ? -4.078 -9.195 3.441 1 98.12 49 CYS B O 1
ATOM 1526 N N . HIS B 1 50 ? -2.477 -8.203 4.656 1 97.06 50 HIS B N 1
ATOM 1527 C CA . HIS B 1 50 ? -3.42 -7.512 5.531 1 97.06 50 HIS B CA 1
ATOM 1528 C C . HIS B 1 50 ? -4.301 -6.551 4.738 1 97.06 50 HIS B C 1
ATOM 1530 O O . HIS B 1 50 ? -5.516 -6.5 4.953 1 97.06 50 HIS B O 1
ATOM 1536 N N . ALA B 1 51 ? -3.703 -5.82 3.869 1 96.69 51 ALA B N 1
ATOM 1537 C CA . ALA B 1 51 ? -4.469 -4.855 3.082 1 96.69 51 ALA B CA 1
ATOM 1538 C C . ALA B 1 51 ? -5.539 -5.559 2.252 1 96.69 51 ALA B C 1
ATOM 1540 O O . ALA B 1 51 ? -6.648 -5.039 2.096 1 96.69 51 ALA B O 1
ATOM 1541 N N . ALA B 1 52 ? -5.207 -6.691 1.762 1 96.81 52 ALA B N 1
ATOM 1542 C CA . ALA B 1 52 ? -6.098 -7.375 0.828 1 96.81 52 ALA B CA 1
ATOM 1543 C C . ALA B 1 52 ? -7.32 -7.938 1.548 1 96.81 52 ALA B C 1
ATOM 1545 O O . ALA B 1 52 ? -8.445 -7.789 1.076 1 96.81 52 ALA B O 1
ATOM 1546 N N . THR B 1 53 ? -7.059 -8.648 2.787 1 96.5 53 THR B N 1
ATOM 1547 C CA . THR B 1 53 ? -8.188 -9.375 3.367 1 96.5 53 THR B CA 1
ATOM 1548 C C . THR B 1 53 ? -8.07 -9.43 4.887 1 96.5 53 THR B C 1
ATOM 1550 O O . THR B 1 53 ? -8.797 -10.18 5.547 1 96.5 53 THR B O 1
ATOM 1553 N N . GLY B 1 54 ? -7.137 -8.695 5.434 1 95.69 54 GLY B N 1
ATOM 1554 C CA . GLY B 1 54 ? -6.812 -8.945 6.828 1 95.69 54 GLY B CA 1
ATOM 1555 C C . GLY B 1 54 ? -6.105 -10.273 7.047 1 95.69 54 GLY B C 1
ATOM 1556 O O . GLY B 1 54 ? -6.027 -10.758 8.18 1 95.69 54 GLY B O 1
ATOM 1557 N N . CYS B 1 55 ? -5.703 -10.883 5.938 1 97.38 55 CYS B N 1
ATOM 1558 C CA . CYS B 1 55 ? -4.992 -12.156 5.867 1 97.38 55 CYS B CA 1
ATOM 1559 C C . CYS B 1 55 ? -5.898 -13.312 6.277 1 97.38 55 CYS B C 1
ATOM 1561 O O . CYS B 1 55 ? -5.508 -14.156 7.082 1 97.38 55 CYS B O 1
ATOM 1563 N N . ASP B 1 56 ? -7.043 -13.273 5.73 1 97 56 ASP B N 1
ATOM 1564 C CA . ASP B 1 56 ? -7.992 -14.367 5.934 1 97 56 ASP B CA 1
ATOM 1565 C C . ASP B 1 56 ? -7.59 -15.602 5.133 1 97 56 ASP B C 1
ATOM 1567 O O . ASP B 1 56 ? -7.895 -15.703 3.943 1 97 56 ASP B O 1
ATOM 1571 N N . MET B 1 57 ? -7.066 -16.625 5.805 1 96.5 57 MET B N 1
ATOM 1572 C CA . MET B 1 57 ? -6.512 -17.812 5.16 1 96.5 57 MET B CA 1
ATOM 1573 C C . MET B 1 57 ? -7.625 -18.766 4.719 1 96.5 57 MET B C 1
ATOM 1575 O O . MET B 1 57 ? -7.367 -19.75 4.016 1 96.5 57 MET B O 1
ATOM 1579 N N . ARG B 1 58 ? -8.812 -18.422 5.016 1 96.62 58 ARG B N 1
ATOM 1580 C CA . ARG B 1 58 ? -9.922 -19.297 4.656 1 96.62 58 ARG B CA 1
ATOM 1581 C C . ARG B 1 58 ? -10.641 -18.781 3.408 1 96.62 58 ARG B C 1
ATOM 1583 O O . ARG B 1 58 ? -11.508 -19.469 2.861 1 96.62 58 ARG B O 1
ATOM 1590 N N . LEU B 1 59 ? -10.289 -17.672 2.988 1 96.56 59 LEU B N 1
ATOM 1591 C CA . LEU B 1 59 ? -10.945 -17.078 1.835 1 96.56 59 LEU B CA 1
ATOM 1592 C C . LEU B 1 59 ? -10.648 -17.859 0.563 1 96.56 59 LEU B C 1
ATOM 1594 O O . LEU B 1 59 ? -9.484 -18.172 0.285 1 96.56 59 LEU B O 1
ATOM 1598 N N . GLY B 1 60 ? -11.625 -18.297 -0.198 1 97.69 60 GLY B N 1
ATOM 1599 C CA . GLY B 1 60 ? -11.445 -18.906 -1.508 1 97.69 60 GLY B CA 1
ATOM 1600 C C . GLY B 1 60 ? -11.234 -17.891 -2.611 1 97.69 60 GLY B C 1
ATOM 1601 O O . GLY B 1 60 ? -10.391 -17 -2.488 1 97.69 60 GLY B O 1
ATOM 1602 N N . CYS B 1 61 ? -11.953 -18.109 -3.721 1 97.94 61 CYS B N 1
ATOM 1603 C CA . CYS B 1 61 ? -11.906 -17.141 -4.816 1 97.94 61 CYS B CA 1
ATOM 1604 C C . CYS B 1 61 ? -13.195 -16.328 -4.883 1 97.94 61 CYS B C 1
ATOM 1606 O O . CYS B 1 61 ? -14.289 -16.891 -4.836 1 97.94 61 CYS B O 1
ATOM 1608 N N . VAL B 1 62 ? -13.062 -14.984 -4.926 1 95.81 62 VAL B N 1
ATOM 1609 C CA . VAL B 1 62 ? -14.195 -14.078 -5.039 1 95.81 62 VAL B CA 1
ATOM 1610 C C . VAL B 1 62 ? -14.008 -13.164 -6.25 1 95.81 62 VAL B C 1
ATOM 1612 O O . VAL B 1 62 ? -13.047 -12.383 -6.301 1 95.81 62 VAL B O 1
ATOM 1615 N N . LYS B 1 63 ? -14.883 -13.258 -7.238 1 94.31 63 LYS B N 1
ATOM 1616 C CA . LYS B 1 63 ? -14.844 -12.445 -8.453 1 94.31 63 LYS B CA 1
ATOM 1617 C C . LYS B 1 63 ? -13.492 -12.562 -9.148 1 94.31 63 LYS B C 1
ATOM 1619 O O . LYS B 1 63 ? -12.938 -11.562 -9.617 1 94.31 63 LYS B O 1
ATOM 1624 N N . GLY B 1 64 ? -12.93 -13.75 -9.055 1 95.88 64 GLY B N 1
ATOM 1625 C CA . GLY B 1 64 ? -11.711 -14.039 -9.805 1 95.88 64 GLY B CA 1
ATOM 1626 C C . GLY B 1 64 ? -10.445 -13.766 -9.016 1 95.88 64 GLY B C 1
ATOM 1627 O O . GLY B 1 64 ? -9.344 -14.062 -9.484 1 95.88 64 GLY B O 1
ATOM 1628 N N . TYR B 1 65 ? -10.602 -13.258 -7.848 1 97.81 65 TYR B N 1
ATOM 1629 C CA . TYR B 1 65 ? -9.461 -13.008 -6.977 1 97.81 65 TYR B CA 1
ATOM 1630 C C . TYR B 1 65 ? -9.391 -14.055 -5.863 1 97.81 65 TYR B C 1
ATOM 1632 O O . TYR B 1 65 ? -10.398 -14.336 -5.211 1 97.81 65 TYR B O 1
ATOM 1640 N N . CYS B 1 66 ? -8.211 -14.68 -5.672 1 98.69 66 CYS B N 1
ATOM 1641 C CA . CYS B 1 66 ? -8.164 -15.906 -4.875 1 98.69 66 CYS B CA 1
ATOM 1642 C C . CYS B 1 66 ? -7.18 -15.766 -3.721 1 98.69 66 CYS B C 1
ATOM 1644 O O . CYS B 1 66 ? -6.082 -15.234 -3.895 1 98.69 66 CYS B O 1
ATOM 1646 N N . GLY B 1 67 ? -7.609 -16.234 -2.51 1 98.62 67 GLY B N 1
ATOM 1647 C CA . GLY B 1 67 ? -6.738 -16.406 -1.358 1 98.62 67 GLY B CA 1
ATOM 1648 C C . GLY B 1 67 ? -6.551 -15.133 -0.555 1 98.62 67 GLY B C 1
ATOM 1649 O O . GLY B 1 67 ? -7.203 -14.117 -0.826 1 98.62 67 GLY B O 1
ATOM 1650 N N . PRO B 1 68 ? -5.68 -15.195 0.424 1 98.12 68 PRO B N 1
ATOM 1651 C CA . PRO B 1 68 ? -5.508 -14.078 1.359 1 98.12 68 PRO B CA 1
ATOM 1652 C C . PRO B 1 68 ? -4.902 -12.844 0.698 1 98.12 68 PRO B C 1
ATOM 1654 O O . PRO B 1 68 ? -5.055 -11.734 1.208 1 98.12 68 PRO B O 1
ATOM 1657 N N . TYR B 1 69 ? -4.262 -13.016 -0.47 1 98.38 69 TYR B N 1
ATOM 1658 C CA . TYR B 1 69 ? -3.635 -11.898 -1.167 1 98.38 69 TYR B CA 1
ATOM 1659 C C . TYR B 1 69 ? -4.52 -11.398 -2.303 1 98.38 69 TYR B C 1
ATOM 1661 O O . TYR B 1 69 ? -4.145 -10.484 -3.035 1 98.38 69 TYR B O 1
ATOM 1669 N N . LYS B 1 70 ? -5.66 -12 -2.473 1 97.75 70 LYS B N 1
ATOM 1670 C CA . LYS B 1 70 ? -6.555 -11.664 -3.576 1 97.75 70 LYS B CA 1
ATOM 1671 C C . LYS B 1 70 ? -5.805 -11.633 -4.902 1 97.75 70 LYS B C 1
ATOM 1673 O O . LYS B 1 70 ? -5.852 -10.641 -5.629 1 97.75 70 LYS B O 1
ATOM 1678 N N . ILE B 1 71 ? -5.254 -12.75 -5.258 1 98.56 71 ILE B N 1
ATOM 1679 C CA . ILE B 1 71 ? -4.434 -12.867 -6.457 1 98.56 71 ILE B CA 1
ATOM 1680 C C . ILE B 1 71 ? -5.324 -13.156 -7.664 1 98.56 71 ILE B C 1
ATOM 1682 O O . ILE B 1 71 ? -6.23 -13.992 -7.586 1 98.56 71 ILE B O 1
ATOM 1686 N N . SER B 1 72 ? -5.098 -12.477 -8.727 1 98.12 72 SER B N 1
ATOM 1687 C CA . SER B 1 72 ? -5.816 -12.75 -9.969 1 98.12 72 SER B CA 1
ATOM 1688 C C . SER B 1 72 ? -5.039 -13.711 -10.859 1 98.12 72 SER B C 1
ATOM 1690 O O . SER B 1 72 ? -3.828 -13.883 -10.695 1 98.12 72 SER B O 1
ATOM 1692 N N . ARG B 1 73 ? -5.754 -14.312 -11.789 1 98.62 73 ARG B N 1
ATOM 1693 C CA . ARG B 1 73 ? -5.117 -15.25 -12.711 1 98.62 73 ARG B CA 1
ATOM 1694 C C . ARG B 1 73 ? -4.035 -14.555 -13.531 1 98.62 73 ARG B C 1
ATOM 1696 O O . ARG B 1 73 ? -2.953 -15.109 -13.742 1 98.62 73 ARG B O 1
ATOM 1703 N N . LEU B 1 74 ? -4.293 -13.336 -14.047 1 98 74 LEU B N 1
ATOM 1704 C CA . LEU B 1 74 ? -3.314 -12.602 -14.852 1 98 74 LEU B CA 1
ATOM 1705 C C . LEU B 1 74 ? -2.078 -12.266 -14.023 1 98 74 LEU B C 1
ATOM 1707 O O . LEU B 1 74 ? -0.954 -12.328 -14.523 1 98 74 LEU B O 1
ATOM 1711 N N . PHE B 1 75 ? -2.299 -11.938 -12.805 1 98.44 75 PHE B N 1
ATOM 1712 C CA . PHE B 1 75 ? -1.197 -11.711 -11.875 1 98.44 75 PHE B CA 1
ATOM 1713 C C . PHE B 1 75 ? -0.349 -12.969 -11.719 1 98.44 75 PHE B C 1
ATOM 1715 O O . PHE B 1 75 ? 0.881 -12.898 -11.766 1 98.44 75 PHE B O 1
ATOM 1722 N N . TRP B 1 76 ? -0.981 -14.062 -11.57 1 98.88 76 TRP B N 1
ATOM 1723 C CA . TRP B 1 76 ? -0.322 -15.359 -11.453 1 98.88 76 TRP B CA 1
ATOM 1724 C C . TRP B 1 76 ? 0.463 -15.688 -12.727 1 98.88 76 TRP B C 1
ATOM 1726 O O . TRP B 1 76 ? 1.615 -16.125 -12.648 1 98.88 76 TRP B O 1
ATOM 1736 N N . ILE B 1 77 ? -0.089 -15.477 -13.883 1 98.75 77 ILE B N 1
ATOM 1737 C CA . ILE B 1 77 ? 0.576 -15.742 -15.148 1 98.75 77 ILE B CA 1
ATOM 1738 C C . ILE B 1 77 ? 1.824 -14.867 -15.273 1 98.75 77 ILE B C 1
ATOM 1740 O O . ILE B 1 77 ? 2.912 -15.367 -15.562 1 98.75 77 ILE B O 1
ATOM 1744 N N . ASP B 1 78 ? 1.723 -13.641 -14.969 1 97.81 78 ASP B N 1
ATOM 1745 C CA . ASP B 1 78 ? 2.836 -12.703 -15.086 1 97.81 78 ASP B CA 1
ATOM 1746 C C . ASP B 1 78 ? 3.912 -13 -14.039 1 97.81 78 ASP B C 1
ATOM 1748 O O . ASP B 1 78 ? 5.086 -12.688 -14.242 1 97.81 78 ASP B O 1
ATOM 1752 N N . GLY B 1 79 ? 3.445 -13.586 -12.938 1 97.81 79 GLY B N 1
ATOM 1753 C CA . GLY B 1 79 ? 4.367 -13.875 -11.852 1 97.81 79 GLY B CA 1
ATOM 1754 C C . GLY B 1 79 ? 5.094 -15.195 -12.016 1 97.81 79 GLY B C 1
ATOM 1755 O O . GLY B 1 79 ? 5.73 -15.68 -11.078 1 97.81 79 GLY B O 1
ATOM 1756 N N . GLY B 1 80 ? 4.91 -15.883 -13.133 1 98.31 80 GLY B N 1
ATOM 1757 C CA . GLY B 1 80 ? 5.707 -17.078 -13.398 1 98.31 80 GLY B CA 1
ATOM 1758 C C . GLY B 1 80 ? 4.93 -18.359 -13.227 1 98.31 80 GLY B C 1
ATOM 1759 O O . GLY B 1 80 ? 5.508 -19.453 -13.281 1 98.31 80 GLY B O 1
ATOM 1760 N N . ARG B 1 81 ? 3.654 -18.328 -12.93 1 98.81 81 ARG B N 1
ATOM 1761 C CA . ARG B 1 81 ? 2.744 -19.469 -12.891 1 98.81 81 ARG B CA 1
ATOM 1762 C C . ARG B 1 81 ? 3.201 -20.5 -11.859 1 98.81 81 ARG B C 1
ATOM 1764 O O . ARG B 1 81 ? 3.305 -21.688 -12.164 1 98.81 81 ARG B O 1
ATOM 1771 N N . GLU B 1 82 ? 3.518 -20 -10.648 1 98.81 82 GLU B N 1
ATOM 1772 C CA . GLU B 1 82 ? 3.865 -20.875 -9.531 1 98.81 82 GLU B CA 1
ATOM 1773 C C . GLU B 1 82 ? 2.756 -21.891 -9.25 1 98.81 82 GLU B C 1
ATOM 1775 O O . GLU B 1 82 ? 1.572 -21.562 -9.328 1 98.81 82 GLU B O 1
ATOM 1780 N N . VAL B 1 83 ? 3.135 -23.094 -8.898 1 98.94 83 VAL B N 1
ATOM 1781 C CA . VAL B 1 83 ? 2.158 -24.109 -8.547 1 98.94 83 VAL B CA 1
ATOM 1782 C C . VAL B 1 83 ? 2.629 -24.875 -7.305 1 98.94 83 VAL B C 1
ATOM 1784 O O . VAL B 1 83 ? 3.762 -24.688 -6.852 1 98.94 83 VAL B O 1
ATOM 1787 N N . LEU B 1 84 ? 1.738 -25.688 -6.691 1 98.81 84 LEU B N 1
ATOM 1788 C CA . LEU B 1 84 ? 2.086 -26.562 -5.574 1 98.81 84 LEU B CA 1
ATOM 1789 C C . LEU B 1 84 ? 3.098 -27.609 -6.004 1 98.81 84 LEU B C 1
ATOM 1791 O O . LEU B 1 84 ? 3.242 -27.891 -7.199 1 98.81 84 LEU B O 1
ATOM 1795 N N . PRO B 1 85 ? 3.879 -28.156 -5.07 1 98 85 PRO B N 1
ATOM 1796 C CA . PRO B 1 85 ? 4.852 -29.188 -5.418 1 98 85 PRO B CA 1
ATOM 1797 C C . PRO B 1 85 ? 4.23 -30.328 -6.223 1 98 85 PRO B C 1
ATOM 1799 O O . PRO B 1 85 ? 3.146 -30.812 -5.883 1 98 85 PRO B O 1
ATOM 1802 N N . GLU B 1 86 ? 4.914 -30.734 -7.316 1 97.44 86 GLU B N 1
ATOM 1803 C CA . GLU B 1 86 ? 4.543 -31.844 -8.18 1 97.44 86 GLU B CA 1
ATOM 1804 C C . GLU B 1 86 ? 3.258 -31.547 -8.945 1 97.44 86 GLU B C 1
ATOM 1806 O O . GLU B 1 86 ? 2.551 -32.469 -9.359 1 97.44 86 GLU B O 1
ATOM 1811 N N . ASP B 1 87 ? 2.855 -30.344 -9.016 1 98.31 87 ASP B N 1
ATOM 1812 C CA . ASP B 1 87 ? 1.709 -29.922 -9.812 1 98.31 87 ASP B CA 1
ATOM 1813 C C . ASP B 1 87 ? 2.156 -29.344 -11.156 1 98.31 87 ASP B C 1
ATOM 1815 O O . ASP B 1 87 ? 3.355 -29.219 -11.414 1 98.31 87 ASP B O 1
ATOM 1819 N N . ASP B 1 88 ? 1.202 -29.094 -12.047 1 98.38 88 ASP B N 1
ATOM 1820 C CA . ASP B 1 88 ? 1.448 -28.594 -13.391 1 98.38 88 ASP B CA 1
ATOM 1821 C C . ASP B 1 88 ? 0.685 -27.297 -13.641 1 98.38 88 ASP B C 1
ATOM 1823 O O . ASP B 1 88 ? -0.516 -27.203 -13.375 1 98.38 88 ASP B O 1
ATOM 1827 N N . ALA B 1 89 ? 1.371 -26.297 -14.141 1 98.69 89 ALA B N 1
ATOM 1828 C CA . ALA B 1 89 ? 0.757 -24.984 -14.359 1 98.69 89 ALA B CA 1
ATOM 1829 C C . ALA B 1 89 ? -0.354 -25.078 -15.406 1 98.69 89 ALA B C 1
ATOM 1831 O O . ALA B 1 89 ? -1.229 -24.203 -15.461 1 98.69 89 ALA B O 1
ATOM 1832 N N . GLU B 1 90 ? -0.357 -26.125 -16.25 1 98.44 90 GLU B N 1
ATOM 1833 C CA . GLU B 1 90 ? -1.351 -26.281 -17.312 1 98.44 90 GLU B CA 1
ATOM 1834 C C . GLU B 1 90 ? -2.609 -26.969 -16.781 1 98.44 90 GLU B C 1
ATOM 1836 O O . GLU B 1 90 ? -3.637 -26.984 -17.469 1 98.44 90 GLU B O 1
ATOM 1841 N N . ARG B 1 91 ? -2.545 -27.469 -15.562 1 98.31 91 ARG B N 1
ATOM 1842 C CA . ARG B 1 91 ? -3.715 -28.141 -14.992 1 98.31 91 ARG B CA 1
ATOM 1843 C C . ARG B 1 91 ? -4.801 -27.125 -14.648 1 98.31 91 ARG B C 1
ATOM 1845 O O . ARG B 1 91 ? -4.523 -26.094 -14.039 1 98.31 91 ARG B O 1
ATOM 1852 N N . ALA B 1 92 ? -6.02 -27.516 -15 1 97.81 92 ALA B N 1
ATOM 1853 C CA . ALA B 1 92 ? -7.141 -26.703 -14.547 1 97.81 92 ALA B CA 1
ATOM 1854 C C . ALA B 1 92 ? -7.195 -26.641 -13.023 1 97.81 92 ALA B C 1
ATOM 1856 O O . ALA B 1 92 ? -7.117 -27.672 -12.352 1 97.81 92 ALA B O 1
ATOM 1857 N N . GLY B 1 93 ? -7.18 -25.453 -12.453 1 98.5 93 GLY B N 1
ATOM 1858 C CA . GLY B 1 93 ? -7.277 -25.281 -11.008 1 98.5 93 GLY B CA 1
ATOM 1859 C C . GLY B 1 93 ? -5.934 -25.094 -10.336 1 98.5 93 GLY B C 1
ATOM 1860 O O . GLY B 1 93 ? -5.863 -24.859 -9.125 1 98.5 93 GLY B O 1
ATOM 1861 N N . ALA B 1 94 ? -4.867 -25.203 -11.172 1 98.88 94 ALA B N 1
ATOM 1862 C CA . ALA B 1 94 ? -3.531 -25.078 -10.594 1 98.88 94 ALA B CA 1
ATOM 1863 C C . ALA B 1 94 ? -3.32 -23.703 -9.992 1 98.88 94 ALA B C 1
ATOM 1865 O O . ALA B 1 94 ? -2.77 -23.578 -8.891 1 98.88 94 ALA B O 1
ATOM 1866 N N . PHE B 1 95 ? -3.76 -22.719 -10.68 1 98.88 95 PHE B N 1
ATOM 1867 C CA . PHE B 1 95 ? -3.68 -21.359 -10.195 1 98.88 95 PHE B CA 1
ATOM 1868 C C . PHE B 1 95 ? -4.402 -21.219 -8.859 1 98.88 95 PHE B C 1
ATOM 1870 O O . PHE B 1 95 ? -3.812 -20.781 -7.867 1 98.88 95 PHE B O 1
ATOM 1877 N N . GLU B 1 96 ? -5.641 -21.625 -8.773 1 98.88 96 GLU B N 1
ATOM 1878 C CA . GLU B 1 96 ? -6.445 -21.484 -7.57 1 98.88 96 GLU B CA 1
ATOM 1879 C C . GLU B 1 96 ? -5.824 -22.219 -6.391 1 98.88 96 GLU B C 1
ATOM 1881 O O . GLU B 1 96 ? -5.762 -21.703 -5.281 1 98.88 96 GLU B O 1
ATOM 1886 N N . ASP B 1 97 ? -5.371 -23.453 -6.66 1 98.81 97 ASP B N 1
ATOM 1887 C CA . ASP B 1 97 ? -4.77 -24.25 -5.598 1 98.81 97 ASP B CA 1
ATOM 1888 C C . ASP B 1 97 ? -3.553 -23.562 -5 1 98.81 97 ASP B C 1
ATOM 1890 O O . ASP B 1 97 ? -3.365 -23.547 -3.783 1 98.81 97 ASP B O 1
ATOM 1894 N N . CYS B 1 98 ? -2.732 -22.984 -5.84 1 98.94 98 CYS B N 1
ATOM 1895 C CA . CYS B 1 98 ? -1.542 -22.281 -5.371 1 98.94 98 CYS B CA 1
ATOM 1896 C C . CYS B 1 98 ? -1.916 -21 -4.633 1 98.94 98 CYS B C 1
ATOM 1898 O O . CYS B 1 98 ? -1.389 -20.734 -3.553 1 98.94 98 CYS B O 1
ATOM 1900 N N . ALA B 1 99 ? -2.85 -20.234 -5.18 1 98.88 99 ALA B N 1
ATOM 1901 C CA . ALA B 1 99 ? -3.232 -18.938 -4.625 1 98.88 99 ALA B CA 1
ATOM 1902 C C . ALA B 1 99 ? -3.883 -19.094 -3.254 1 98.88 99 ALA B C 1
ATOM 1904 O O . ALA B 1 99 ? -3.859 -18.172 -2.438 1 98.88 99 ALA B O 1
ATOM 1905 N N . LEU B 1 100 ? -4.477 -20.281 -2.953 1 98.62 100 LEU B N 1
ATOM 1906 C CA . LEU B 1 100 ? -5.191 -20.516 -1.703 1 98.62 100 LEU B CA 1
ATOM 1907 C C . LEU B 1 100 ? -4.254 -21.078 -0.637 1 98.62 100 LEU B C 1
ATOM 1909 O O . LEU B 1 100 ? -4.609 -21.125 0.543 1 98.62 100 LEU B O 1
ATOM 1913 N N . GLN B 1 101 ? -3.045 -21.5 -1.015 1 98.19 101 GLN B N 1
ATOM 1914 C CA . GLN B 1 101 ? -2.039 -22 -0.085 1 98.19 101 GLN B CA 1
ATOM 1915 C C . GLN B 1 101 ? -1.03 -20.906 0.272 1 98.19 101 GLN B C 1
ATOM 1917 O O . GLN B 1 101 ? -0.341 -20.391 -0.604 1 98.19 101 GLN B O 1
ATOM 1922 N N . PRO B 1 102 ? -0.922 -20.547 1.563 1 96.81 102 PRO B N 1
ATOM 1923 C CA . PRO B 1 102 ? -0.199 -19.359 1.993 1 96.81 102 PRO B CA 1
ATOM 1924 C C . PRO B 1 102 ? 1.221 -19.281 1.434 1 96.81 102 PRO B C 1
ATOM 1926 O O . PRO B 1 102 ? 1.629 -18.25 0.896 1 96.81 102 PRO B O 1
ATOM 1929 N N . GLN B 1 103 ? 1.988 -20.359 1.549 1 97.38 103 GLN B N 1
ATOM 1930 C CA . GLN B 1 103 ? 3.375 -20.312 1.096 1 97.38 103 GLN B CA 1
ATOM 1931 C C . GLN B 1 103 ? 3.453 -20.188 -0.424 1 97.38 103 GLN B C 1
ATOM 1933 O O . GLN B 1 103 ? 4.32 -19.484 -0.951 1 97.38 103 GLN B O 1
ATOM 1938 N N . CYS B 1 104 ? 2.617 -20.922 -1.105 1 98.81 104 CYS B N 1
ATOM 1939 C CA . CYS B 1 104 ? 2.594 -20.844 -2.561 1 98.81 104 CYS B CA 1
ATOM 1940 C C . CYS B 1 104 ? 2.117 -19.469 -3.02 1 98.81 104 CYS B C 1
ATOM 1942 O O . CYS B 1 104 ? 2.682 -18.891 -3.949 1 98.81 104 CYS B O 1
ATOM 1944 N N . ALA B 1 105 ? 1.05 -18.906 -2.369 1 98.81 105 ALA B N 1
ATOM 1945 C CA . ALA B 1 105 ? 0.561 -17.562 -2.66 1 98.81 105 ALA B CA 1
ATOM 1946 C C . ALA B 1 105 ? 1.676 -16.531 -2.514 1 98.81 105 ALA B C 1
ATOM 1948 O O . ALA B 1 105 ? 1.804 -15.625 -3.342 1 98.81 105 ALA B O 1
ATOM 1949 N N . GLN B 1 106 ? 2.494 -16.656 -1.518 1 98.38 106 GLN B N 1
ATOM 1950 C CA . GLN B 1 106 ? 3.592 -15.719 -1.293 1 98.38 106 GLN B CA 1
ATOM 1951 C C . GLN B 1 106 ? 4.625 -15.805 -2.414 1 98.38 106 GLN B C 1
ATOM 1953 O O . GLN B 1 106 ? 5.199 -14.789 -2.812 1 98.38 106 GLN B O 1
ATOM 1958 N N . ARG B 1 107 ? 4.824 -17.016 -2.891 1 98.38 107 ARG B N 1
ATOM 1959 C CA . ARG B 1 107 ? 5.75 -17.125 -4.012 1 98.38 107 ARG B CA 1
ATOM 1960 C C . ARG B 1 107 ? 5.211 -16.422 -5.242 1 98.38 107 ARG B C 1
ATOM 1962 O O . ARG B 1 107 ? 5.965 -15.766 -5.969 1 98.38 107 ARG B O 1
ATOM 1969 N N . ILE B 1 108 ? 3.91 -16.547 -5.496 1 98.75 108 ILE B N 1
ATOM 1970 C CA . ILE B 1 108 ? 3.299 -15.844 -6.613 1 98.75 108 ILE B CA 1
ATOM 1971 C C . ILE B 1 108 ? 3.543 -14.344 -6.473 1 98.75 108 ILE B C 1
ATOM 1973 O O . ILE B 1 108 ? 4.055 -13.703 -7.395 1 98.75 108 ILE B O 1
ATOM 1977 N N . ILE B 1 109 ? 3.188 -13.781 -5.293 1 98.62 109 ILE B N 1
ATOM 1978 C CA . ILE B 1 109 ? 3.314 -12.359 -5.016 1 98.62 109 ILE B CA 1
ATOM 1979 C C . ILE B 1 109 ? 4.77 -11.93 -5.176 1 98.62 109 ILE B C 1
ATOM 1981 O O . ILE B 1 109 ? 5.062 -10.945 -5.863 1 98.62 109 ILE B O 1
ATOM 1985 N N . THR B 1 110 ? 5.684 -12.68 -4.602 1 98.19 110 THR B N 1
ATOM 1986 C CA . THR B 1 110 ? 7.105 -12.367 -4.617 1 98.19 110 THR B CA 1
ATOM 1987 C C . THR B 1 110 ? 7.637 -12.336 -6.047 1 98.19 110 THR B C 1
ATOM 1989 O O . THR B 1 110 ? 8.297 -11.367 -6.449 1 98.19 110 THR B O 1
ATOM 1992 N N . ASN B 1 111 ? 7.293 -13.336 -6.832 1 98.25 111 ASN B N 1
ATOM 1993 C CA . ASN B 1 111 ? 7.785 -13.414 -8.203 1 98.25 111 ASN B CA 1
ATOM 1994 C C . ASN B 1 111 ? 7.289 -12.242 -9.047 1 98.25 111 ASN B C 1
ATOM 1996 O O . ASN B 1 111 ? 8.055 -11.656 -9.812 1 98.25 111 ASN B O 1
ATOM 2000 N N . TYR B 1 112 ? 6.066 -11.953 -8.898 1 98.38 112 TYR B N 1
ATOM 2001 C CA . TYR B 1 112 ? 5.504 -10.836 -9.656 1 98.38 112 TYR B CA 1
ATOM 2002 C C . TYR B 1 112 ? 6.172 -9.523 -9.273 1 98.38 112 TYR B C 1
ATOM 2004 O O . TYR B 1 112 ? 6.602 -8.766 -10.148 1 98.38 112 TYR B O 1
ATOM 2012 N N . LEU B 1 113 ? 6.234 -9.211 -8 1 98.12 113 LEU B N 1
ATOM 2013 C CA . LEU B 1 113 ? 6.773 -7.945 -7.527 1 98.12 113 LEU B CA 1
ATOM 2014 C C . LEU B 1 113 ? 8.25 -7.812 -7.891 1 98.12 113 LEU B C 1
ATOM 2016 O O . LEU B 1 113 ? 8.695 -6.738 -8.305 1 98.12 113 LEU B O 1
ATOM 2020 N N . GLU B 1 114 ? 9 -8.883 -7.777 1 97.12 114 GLU B N 1
ATOM 2021 C CA . GLU B 1 114 ? 10.422 -8.836 -8.102 1 97.12 114 GLU B CA 1
ATOM 2022 C C . GLU B 1 114 ? 10.641 -8.656 -9.602 1 97.12 114 GLU B C 1
ATOM 2024 O O . GLU B 1 114 ? 11.57 -7.965 -10.016 1 97.12 114 GLU B O 1
ATOM 2029 N N . LYS B 1 115 ? 9.828 -9.312 -10.359 1 96.88 115 LYS B N 1
ATOM 2030 C CA . LYS B 1 115 ? 9.914 -9.156 -11.812 1 96.88 115 LYS B CA 1
ATOM 2031 C C . LYS B 1 115 ? 9.828 -7.688 -12.211 1 96.88 115 LYS B C 1
ATOM 2033 O O . LYS B 1 115 ? 10.523 -7.246 -13.125 1 96.88 115 LYS B O 1
ATOM 2038 N N . TYR B 1 116 ? 9.031 -6.914 -11.586 1 96.94 116 TYR B N 1
ATOM 2039 C CA . TYR B 1 116 ? 8.758 -5.551 -12.016 1 96.94 116 TYR B CA 1
ATOM 2040 C C . TYR B 1 116 ? 9.43 -4.539 -11.102 1 96.94 116 TYR B C 1
ATOM 2042 O O . TYR B 1 116 ? 9.18 -3.336 -11.195 1 96.94 116 TYR B O 1
ATOM 2050 N N . ALA B 1 117 ? 10.281 -5.016 -10.227 1 96.56 117 ALA B N 1
ATOM 2051 C CA . ALA B 1 117 ? 10.891 -4.148 -9.219 1 96.56 117 ALA B CA 1
ATOM 2052 C C . ALA B 1 117 ? 11.633 -2.984 -9.875 1 96.56 117 ALA B C 1
ATOM 2054 O O . ALA B 1 117 ? 12.469 -3.191 -10.758 1 96.56 117 ALA B O 1
ATOM 2055 N N . ARG B 1 118 ? 11.258 -1.849 -9.477 1 95.56 118 ARG B N 1
ATOM 2056 C CA . ARG B 1 118 ? 11.898 -0.603 -9.883 1 95.56 118 ARG B CA 1
ATOM 2057 C C . ARG B 1 118 ? 11.484 0.551 -8.977 1 95.56 118 ARG B C 1
ATOM 2059 O O . ARG B 1 118 ? 10.578 0.403 -8.156 1 95.56 118 ARG B O 1
ATOM 2066 N N . ASP B 1 119 ? 12.094 1.603 -9.164 1 95.38 119 ASP B N 1
ATOM 2067 C CA . ASP B 1 119 ? 11.734 2.812 -8.438 1 95.38 119 ASP B CA 1
ATOM 2068 C C . ASP B 1 119 ? 10.477 3.455 -9.031 1 95.38 119 ASP B C 1
ATOM 2070 O O . ASP B 1 119 ? 10.492 3.918 -10.172 1 95.38 119 ASP B O 1
ATOM 2074 N N . CYS B 1 120 ? 9.414 3.512 -8.258 1 95.94 120 CYS B N 1
ATOM 2075 C CA . CYS B 1 120 ? 8.117 3.965 -8.758 1 95.94 120 CYS B CA 1
ATOM 2076 C C . CYS B 1 120 ? 7.848 5.402 -8.344 1 95.94 120 CYS B C 1
ATOM 2078 O O . CYS B 1 120 ? 6.973 6.066 -8.914 1 95.94 120 CYS B O 1
ATOM 2080 N N . ASN B 1 121 ? 8.555 5.961 -7.371 1 93 121 ASN B N 1
ATOM 2081 C CA . ASN B 1 121 ? 8.234 7.277 -6.836 1 93 121 ASN B CA 1
ATOM 2082 C C . ASN B 1 121 ? 9.406 8.242 -6.973 1 93 121 ASN B C 1
ATOM 2084 O O . ASN B 1 121 ? 9.406 9.32 -6.375 1 93 121 ASN B O 1
ATOM 2088 N N . SER B 1 122 ? 10.477 7.836 -7.613 1 92.5 122 SER B N 1
ATOM 2089 C CA . SER B 1 122 ? 11.617 8.656 -8.023 1 92.5 122 SER B CA 1
ATOM 2090 C C . SER B 1 122 ? 12.43 9.109 -6.82 1 92.5 122 SER B C 1
ATOM 2092 O O . SER B 1 122 ? 12.992 10.211 -6.824 1 92.5 122 SER B O 1
ATOM 2094 N N . ASP B 1 123 ? 12.414 8.32 -5.758 1 91.06 123 ASP B N 1
ATOM 2095 C CA . ASP B 1 123 ? 13.203 8.727 -4.602 1 91.06 123 ASP B CA 1
ATOM 2096 C C . ASP B 1 123 ? 14.562 8.023 -4.594 1 91.06 123 ASP B C 1
ATOM 2098 O O . ASP B 1 123 ? 15.344 8.188 -3.654 1 91.06 123 ASP B O 1
ATOM 2102 N N . GLY B 1 124 ? 14.797 7.156 -5.641 1 92.25 124 GLY B N 1
ATOM 2103 C CA . GLY B 1 124 ? 16.094 6.539 -5.84 1 92.25 124 GLY B CA 1
ATOM 2104 C C . GLY B 1 124 ? 16.219 5.188 -5.16 1 92.25 124 GLY B C 1
ATOM 2105 O O . GLY B 1 124 ? 17.281 4.551 -5.219 1 92.25 124 GLY B O 1
ATOM 2106 N N . LEU B 1 125 ? 15.172 4.816 -4.504 1 90.19 125 LEU B N 1
ATOM 2107 C CA . LEU B 1 125 ? 15.188 3.537 -3.807 1 90.19 125 LEU B CA 1
ATOM 2108 C C . LEU B 1 125 ? 14.148 2.586 -4.387 1 90.19 125 LEU B C 1
ATOM 2110 O O . LEU B 1 125 ? 13.117 3.025 -4.895 1 90.19 125 LEU B O 1
ATOM 2114 N N . THR B 1 126 ? 14.453 1.293 -4.434 1 94.5 126 THR B N 1
ATOM 2115 C CA . THR B 1 126 ? 13.461 0.244 -4.656 1 94.5 126 THR B CA 1
ATOM 2116 C C . THR B 1 126 ? 13.195 -0.531 -3.371 1 94.5 126 THR B C 1
ATOM 2118 O O . THR B 1 126 ? 14 -1.368 -2.963 1 94.5 126 THR B O 1
ATOM 2121 N N . ASN B 1 127 ? 12.117 -0.196 -2.773 1 94.38 127 ASN B N 1
ATOM 2122 C CA . ASN B 1 127 ? 11.789 -0.74 -1.461 1 94.38 127 ASN B CA 1
ATOM 2123 C C . ASN B 1 127 ? 10.305 -1.062 -1.346 1 94.38 127 ASN B C 1
ATOM 2125 O O . ASN B 1 127 ? 9.602 -1.166 -2.357 1 94.38 127 ASN B O 1
ATOM 2129 N N . CYS B 1 128 ? 9.859 -1.288 -0.146 1 96.94 128 CYS B N 1
ATOM 2130 C CA . CYS B 1 128 ? 8.5 -1.766 0.058 1 96.94 128 CYS B CA 1
ATOM 2131 C C . CYS B 1 128 ? 7.484 -0.791 -0.529 1 96.94 128 CYS B C 1
ATOM 2133 O O . CYS B 1 128 ? 6.457 -1.207 -1.067 1 96.94 128 CYS B O 1
ATOM 2135 N N . THR B 1 129 ? 7.742 0.539 -0.421 1 96.25 129 THR B N 1
ATOM 2136 C CA . THR B 1 129 ? 6.867 1.515 -1.061 1 96.25 129 THR B CA 1
ATOM 2137 C C . THR B 1 129 ? 6.664 1.173 -2.533 1 96.25 129 THR B C 1
ATOM 2139 O O . THR B 1 129 ? 5.531 1.13 -3.016 1 96.25 129 THR B O 1
ATOM 2142 N N . ASP B 1 130 ? 7.715 0.875 -3.186 1 96.81 130 ASP B N 1
ATOM 2143 C CA . ASP B 1 130 ? 7.648 0.578 -4.613 1 96.81 130 ASP B CA 1
ATOM 2144 C C . ASP B 1 130 ? 6.898 -0.729 -4.867 1 96.81 130 ASP B C 1
ATOM 2146 O O . ASP B 1 130 ? 6.102 -0.822 -5.805 1 96.81 130 ASP B O 1
ATOM 2150 N N . TYR B 1 131 ? 7.125 -1.724 -4.031 1 97.56 131 TYR B N 1
ATOM 2151 C CA . TYR B 1 131 ? 6.43 -2.998 -4.188 1 97.56 131 TYR B CA 1
ATOM 2152 C C . TYR B 1 131 ? 4.926 -2.826 -4.004 1 97.56 131 TYR B C 1
ATOM 2154 O O . TYR B 1 131 ? 4.133 -3.43 -4.73 1 97.56 131 TYR B O 1
ATOM 2162 N N . LEU B 1 132 ? 4.535 -2.002 -3.039 1 97.44 132 LEU B N 1
ATOM 2163 C CA . LEU B 1 132 ? 3.113 -1.729 -2.855 1 97.44 132 LEU B CA 1
ATOM 2164 C C . LEU B 1 132 ? 2.539 -1.002 -4.066 1 97.44 132 LEU B C 1
ATOM 2166 O O . LEU B 1 132 ? 1.454 -1.343 -4.543 1 97.44 132 LEU B O 1
ATOM 2170 N N . MET B 1 133 ? 3.295 -0.016 -4.566 1 97 133 MET B N 1
ATOM 2171 C CA . MET B 1 133 ? 2.844 0.719 -5.746 1 97 133 MET B CA 1
ATOM 2172 C C . MET B 1 133 ? 2.715 -0.21 -6.949 1 97 133 MET B C 1
ATOM 2174 O O . MET B 1 133 ? 1.747 -0.121 -7.707 1 97 133 MET B O 1
ATOM 2178 N N . ILE B 1 134 ? 3.635 -1.126 -7.137 1 97.12 134 ILE B N 1
ATOM 2179 C CA . ILE B 1 134 ? 3.578 -2.104 -8.219 1 97.12 134 ILE B CA 1
ATOM 2180 C C . ILE B 1 134 ? 2.365 -3.012 -8.031 1 97.12 134 ILE B C 1
ATOM 2182 O O . ILE B 1 134 ? 1.649 -3.307 -8.992 1 97.12 134 ILE B O 1
ATOM 2186 N N . ASN B 1 135 ? 2.133 -3.426 -6.828 1 97.12 135 ASN B N 1
ATOM 2187 C CA . ASN B 1 135 ? 0.999 -4.301 -6.551 1 97.12 135 ASN B CA 1
ATOM 2188 C C . ASN B 1 135 ? -0.328 -3.621 -6.875 1 97.12 135 ASN B C 1
ATOM 2190 O O . ASN B 1 135 ? -1.218 -4.234 -7.469 1 97.12 135 ASN B O 1
ATOM 2194 N N . PHE B 1 136 ? -0.433 -2.396 -6.586 1 95.69 136 PHE B N 1
ATOM 2195 C CA . PHE B 1 136 ? -1.73 -1.737 -6.668 1 95.69 136 PHE B CA 1
ATOM 2196 C C . PHE B 1 136 ? -1.925 -1.088 -8.031 1 95.69 136 PHE B C 1
ATOM 2198 O O . PHE B 1 136 ? -3.051 -1 -8.531 1 95.69 136 PHE B O 1
ATOM 2205 N N . ASN B 1 137 ? -0.841 -0.673 -8.68 1 95.5 137 ASN B N 1
ATOM 2206 C CA . ASN B 1 137 ? -0.961 0.082 -9.922 1 95.5 137 ASN B CA 1
ATOM 2207 C C . ASN B 1 137 ? -0.656 -0.788 -11.141 1 95.5 137 ASN B C 1
ATOM 2209 O O . ASN B 1 137 ? -0.943 -0.4 -12.273 1 95.5 137 ASN B O 1
ATOM 2213 N N . GLY B 1 138 ? -0.038 -1.937 -10.867 1 95.12 138 GLY B N 1
ATOM 2214 C CA . GLY B 1 138 ? 0.409 -2.783 -11.961 1 95.12 138 GLY B CA 1
ATOM 2215 C C . GLY B 1 138 ? 1.891 -2.645 -12.258 1 95.12 138 GLY B C 1
ATOM 2216 O O . GLY B 1 138 ? 2.459 -1.56 -12.109 1 95.12 138 GLY B O 1
ATOM 2217 N N . GLY B 1 139 ? 2.43 -3.725 -12.695 1 94.25 139 GLY B N 1
ATOM 2218 C CA . GLY B 1 139 ? 3.861 -3.787 -12.938 1 94.25 139 GLY B CA 1
ATOM 2219 C C . GLY B 1 139 ? 4.336 -2.785 -13.977 1 94.25 139 GLY B C 1
ATOM 2220 O O . GLY B 1 139 ? 5.355 -2.121 -13.781 1 94.25 139 GLY B O 1
ATOM 2221 N N . TYR B 1 140 ? 3.611 -2.631 -15.016 1 91.94 140 TYR B N 1
ATOM 2222 C CA . TYR B 1 140 ? 4.035 -1.743 -16.094 1 91.94 140 TYR B CA 1
ATOM 2223 C C . TYR B 1 140 ? 3.828 -0.282 -15.711 1 91.94 140 TYR B C 1
ATOM 2225 O O . TYR B 1 140 ? 4.68 0.566 -15.992 1 91.94 140 TYR B O 1
ATOM 2233 N N . GLN B 1 141 ? 2.795 0.065 -15.023 1 91.81 141 GLN B N 1
ATOM 2234 C CA . GLN B 1 141 ? 2.434 1.437 -14.68 1 91.81 141 GLN B CA 1
ATOM 2235 C C . GLN B 1 141 ? 3.213 1.921 -13.461 1 91.81 141 GLN B C 1
ATOM 2237 O O . GLN B 1 141 ? 3.816 2.996 -13.492 1 91.81 141 GLN B O 1
ATOM 2242 N N . CYS B 1 142 ? 3.23 1.181 -12.359 1 92.38 142 CYS B N 1
ATOM 2243 C CA . CYS B 1 142 ? 3.988 1.358 -11.125 1 92.38 142 CYS B CA 1
ATOM 2244 C C . CYS B 1 142 ? 3.557 2.625 -10.398 1 92.38 142 CYS B C 1
ATOM 2246 O O . CYS B 1 142 ? 3.508 2.652 -9.164 1 92.38 142 CYS B O 1
ATOM 2248 N N . SER B 1 143 ? 3.209 3.725 -11.172 1 91.06 143 SER B N 1
ATOM 2249 C CA . SER B 1 143 ? 2.812 5.004 -10.594 1 91.06 143 SER B CA 1
ATOM 2250 C C . SER B 1 143 ? 1.737 5.684 -11.43 1 91.06 143 SER B C 1
ATOM 2252 O O . SER B 1 143 ? 1.522 5.312 -12.586 1 91.06 143 SER B O 1
ATOM 2254 N N . PRO B 1 144 ? 0.985 6.578 -10.836 1 83.81 144 PRO B N 1
ATOM 2255 C CA . PRO B 1 144 ? -0.049 7.25 -11.625 1 83.81 144 PRO B CA 1
ATOM 2256 C C . PRO B 1 144 ? 0.532 8.148 -12.711 1 83.81 144 PRO B C 1
ATOM 2258 O O . PRO B 1 144 ? -0.164 8.5 -13.672 1 83.81 144 PRO B O 1
ATOM 2261 N N . ASP B 1 145 ? 1.642 8.758 -12.664 1 69.25 145 ASP B N 1
ATOM 2262 C CA . ASP B 1 145 ? 2.166 9.648 -13.695 1 69.25 145 ASP B CA 1
ATOM 2263 C C . ASP B 1 145 ? 2.746 8.852 -14.859 1 69.25 145 ASP B C 1
ATOM 2265 O O . ASP B 1 145 ? 3.129 7.691 -14.703 1 69.25 145 ASP B O 1
#

Nearest PDB structures (foldseek):
  8bbw-assembly1_A  TM=7.825E-01  e=2.164E-06  Hirudo medicinalis
  6ghy-assembly2_A  TM=6.996E-01  e=2.522E-01  Escherichia coli K-12
  6gi3-assembly1_B  TM=6.923E-01  e=1.136E+00  Escherichia coli
  4oz9-assembly1_A  TM=6.886E-01  e=1.536E+00  Pseudomonas aeruginosa PAO1
  3eo5-assembly1_A  TM=4.590E-01  e=1.136E+00  Mycobacterium tuberculosis

InterPro domains:
  IPR008597 Invertebrate-type lysozyme [PF05497] (43-143)
  IPR008597 Invertebrate-type lysozyme [PS51909] (37-145)
  IPR008597 Invertebrate-type lysozyme [PTHR11195] (41-143)
  IPR008597 Invertebrate-type lysozyme [cd16890] (43-142)